Protein 2M2S (pdb70)

Solvent-accessible surface area: 2019 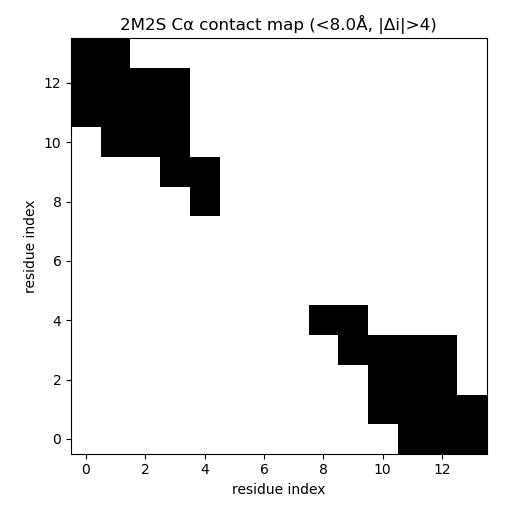Å² total

Sequence (14 aa):
GVCRVRRGVRVCRRGVCRVRRGVRVCRRGVCRVRRGVRVCRRGVCRVRRGVRVCRRGVCRVRRGVRVCRRGVCRVRRGVRVCRRGVCRVRRGVRVCRRGVCRVRRGVRVCRRGVCRVRRGVRVCRRGVCRVRRGVRVCRRGVCRVRRGVRVCRRGVCRVRRGVRVCRRGVCRVRRGVRVCRRGVCRVRRGVRVCRRGVCRVRRGVRVCRRGVCRVRRGVRVCRRGVCRVRRGVRVCRRGVCRVRRGVRVCRRGVCRVRRGVRVCRRGVCRVRRGVRVCRR

Foldseek 3Di:
DDDDPDPPDGDDDD

Radius of gyration: 8.94 Å; Cα contacts (8 Å, |Δi|>4): 16; chains: 1; bounding box: 25×5×5 Å

Structure (mmCIF, N/CA/C/O backbone):
data_2M2S
#
_entry.id   2M2S
#
loop_
_atom_site.group_PDB
_atom_site.id
_atom_site.type_symbol
_atom_site.label_atom_id
_atom_site.label_alt_id
_atom_site.label_comp_id
_atom_site.label_asym_id
_atom_site.label_entity_id
_atom_site.label_seq_id
_atom_site.pdbx_PDB_ins_code
_atom_site.Cartn_x
_atom_site.Cartn_y
_atom_site.Cartn_z
_atom_site.occupancy
_atom_site.B_iso_or_equiv
_atom_site.auth_seq_id
_atom_site.auth_comp_id
_atom_site.auth_asym_id
_atom_site.auth_atom_id
_atom_site.pdbx_PDB_model_num
ATOM 1 N N . GLY A 1 1 ? -12.410 -2.480 0.309 1.00 0.00 1 GLY A N 1
ATOM 2 C CA . GLY A 1 1 ? -12.389 -3.358 -0.838 1.00 0.00 1 GLY A CA 1
ATOM 3 C C . GLY A 1 1 ? -11.246 -3.049 -1.785 1.00 0.00 1 GLY A C 1
ATOM 4 O O . GLY A 1 1 ? -10.97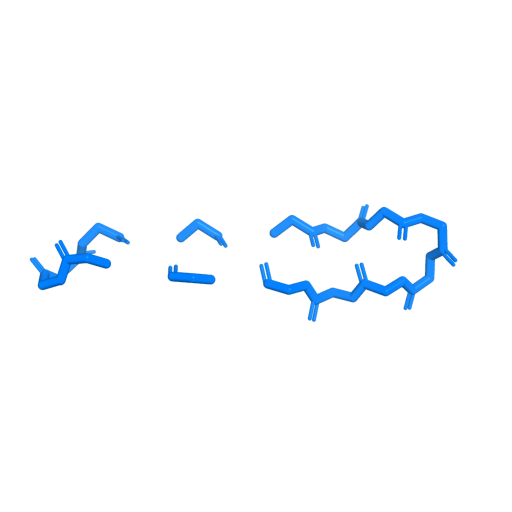3 -3.811 -2.716 1.00 0.00 1 GLY A O 1
ATOM 8 N N . VAL A 1 2 ? -10.575 -1.941 -1.559 1.00 0.00 2 VAL A N 1
ATOM 9 C CA . VAL A 1 2 ? -9.482 -1.533 -2.408 1.00 0.00 2 VAL A CA 1
ATOM 10 C C . VAL A 1 2 ? -8.172 -1.925 -1.758 1.00 0.00 2 VAL A C 1
ATOM 11 O O . VAL A 1 2 ? -7.836 -1.433 -0.684 1.00 0.00 2 VAL A O 1
ATOM 24 N N . CYS A 1 3 ? -7.472 -2.828 -2.368 1.00 0.00 3 CYS A N 1
ATOM 25 C CA . CYS A 1 3 ? -6.185 -3.231 -1.881 1.00 0.00 3 CYS A CA 1
ATOM 26 C C . CYS A 1 3 ? -5.103 -2.521 -2.647 1.00 0.00 3 CYS A C 1
ATOM 27 O O . CYS A 1 3 ? -4.863 -2.791 -3.838 1.00 0.00 3 CYS A O 1
ATOM 34 N N . ARG A 1 4 ? -4.488 -1.584 -1.995 1.00 0.00 4 ARG A N 1
ATOM 35 C CA . ARG A 1 4 ? -3.431 -0.829 -2.581 1.00 0.00 4 ARG A CA 1
ATOM 36 C C . ARG A 1 4 ? -2.113 -1.298 -2.011 1.00 0.00 4 ARG A C 1
ATOM 37 O O . ARG A 1 4 ? -1.833 -1.104 -0.825 1.00 0.00 4 ARG A O 1
ATOM 71 N N . VAL A 1 6 ? 1.465 -0.652 -1.979 1.00 0.00 6 VAL A N 1
ATOM 72 C CA . VAL A 1 6 ? 2.490 0.327 -2.242 1.00 0.00 6 VAL A CA 1
ATOM 73 C C . VAL A 1 6 ? 3.817 -0.327 -1.906 1.00 0.00 6 VAL A C 1
ATOM 74 O O . VAL A 1 6 ? 3.893 -1.118 -0.975 1.00 0.00 6 VAL A O 1
ATOM 100 N N . ARG A 1 8 ? 7.869 0.710 -1.450 1.00 0.00 8 ARG A N 1
ATOM 101 C CA . ARG A 1 8 ? 8.908 1.706 -1.463 1.00 0.00 8 ARG A CA 1
ATOM 102 C C . ARG A 1 8 ? 10.256 1.017 -1.316 1.00 0.00 8 ARG A C 1
ATOM 103 O O . ARG A 1 8 ? 10.860 1.019 -0.239 1.00 0.00 8 ARG A O 1
ATOM 124 N N . ARG A 1 9 ? 10.681 0.389 -2.406 1.00 0.00 9 ARG A N 1
ATOM 125 C CA . ARG A 1 9 ? 11.942 -0.357 -2.497 1.00 0.00 9 ARG A CA 1
ATOM 126 C C . ARG A 1 9 ? 12.064 -1.386 -1.369 1.00 0.00 9 ARG A C 1
ATOM 127 O O . ARG A 1 9 ? 12.856 -1.237 -0.432 1.00 0.00 9 ARG A O 1
ATOM 148 N N . GLY A 1 10 ? 11.238 -2.402 -1.441 1.00 0.00 10 GLY A N 1
ATOM 149 C CA . GLY A 1 10 ? 11.249 -3.435 -0.429 1.00 0.00 10 GLY A CA 1
ATOM 150 C C . GLY A 1 10 ? 10.163 -3.231 0.607 1.00 0.00 10 GLY A C 1
ATOM 151 O O . GLY A 1 10 ? 9.566 -4.203 1.093 1.00 0.00 10 GLY A O 1
ATOM 155 N N . VAL A 1 11 ? 9.897 -1.975 0.938 1.00 0.00 11 VAL A N 1
ATOM 156 C CA . VAL A 1 11 ? 8.877 -1.630 1.921 1.00 0.00 11 VAL A CA 1
ATOM 157 C C . VAL A 1 11 ? 7.495 -1.794 1.300 1.00 0.00 11 VAL A C 1
ATOM 158 O O . VAL A 1 11 ? 6.969 -0.875 0.656 1.00 0.00 11 VAL A O 1
ATOM 184 N N . ARG A 1 13 ? 3.584 -2.232 1.469 1.00 0.00 13 ARG A N 1
ATOM 185 C CA . ARG A 1 13 ? 2.492 -1.793 2.280 1.00 0.00 13 ARG A CA 1
ATOM 186 C C . ARG A 1 13 ? 1.204 -2.131 1.548 1.00 0.00 13 ARG A C 1
ATOM 187 O O . ARG A 1 13 ? 0.779 -1.401 0.653 1.00 0.00 13 ARG A O 1
ATOM 221 N N . VAL A 1 15 ? -2.424 -2.255 1.806 1.00 0.00 15 VAL A N 1
ATOM 222 C CA . VAL A 1 15 ? -3.569 -1.828 2.566 1.00 0.00 15 VAL A CA 1
ATOM 223 C C . VAL A 1 15 ? -4.866 -2.137 1.837 1.00 0.00 15 VAL A C 1
ATOM 224 O O . VAL A 1 15 ? -5.092 -1.680 0.712 1.00 0.00 15 VAL A O 1
ATOM 237 N N . CYS A 1 16 ? -5.675 -2.955 2.446 1.00 0.00 16 CYS A N 1
ATOM 238 C CA . CYS A 1 16 ? -6.972 -3.268 1.923 1.00 0.00 16 CYS A CA 1
ATOM 239 C C . CYS A 1 16 ? -7.990 -2.459 2.659 1.00 0.00 16 CYS A C 1
ATOM 240 O O . CYS A 1 16 ? -8.285 -2.710 3.833 1.00 0.00 16 CYS A O 1
ATOM 247 N N . ARG A 1 17 ? -8.485 -1.457 2.004 1.00 0.00 17 ARG A N 1
ATOM 248 C CA . ARG A 1 17 ? -9.408 -0.562 2.599 1.00 0.00 17 ARG A CA 1
ATOM 249 C C . ARG A 1 17 ? -10.600 -0.348 1.709 1.00 0.00 17 ARG A C 1
ATOM 250 O O . ARG A 1 17 ? -10.473 0.056 0.548 1.00 0.00 17 ARG A O 1
ATOM 271 N N . ARG A 1 18 ? -11.742 -0.717 2.233 1.00 0.00 18 ARG A N 1
ATOM 272 C CA . ARG A 1 18 ? -13.037 -0.544 1.600 1.00 0.00 18 ARG A CA 1
ATOM 273 C C . ARG A 1 18 ? -13.110 -1.367 0.312 1.00 0.00 18 ARG A C 1
ATOM 274 O O . ARG A 1 18 ? -13.770 -0.991 -0.661 1.00 0.00 18 ARG A O 1
ATOM 295 N N . GLY A 1 1 ? -12.390 -2.485 0.785 1.00 0.00 1 GLY A N 2
ATOM 296 C CA . GLY A 1 1 ? -12.272 -3.642 -0.081 1.00 0.00 1 GLY A CA 2
ATOM 297 C C . GLY A 1 1 ? -11.203 -3.463 -1.137 1.00 0.00 1 GLY A C 2
ATOM 298 O O . GLY A 1 1 ? -10.900 -4.391 -1.899 1.00 0.00 1 GLY A O 2
ATOM 302 N N . VAL A 1 2 ? -10.632 -2.288 -1.181 1.00 0.00 2 VAL A N 2
ATOM 303 C CA . VAL A 1 2 ? -9.629 -1.963 -2.140 1.00 0.00 2 VAL A CA 2
ATOM 304 C C . VAL A 1 2 ? -8.280 -2.156 -1.518 1.00 0.00 2 VAL A C 2
ATOM 305 O O . VAL A 1 2 ? -7.941 -1.488 -0.547 1.00 0.00 2 VAL A O 2
ATOM 318 N N . CYS A 1 3 ? -7.544 -3.072 -2.036 1.00 0.00 3 CYS A N 2
ATOM 319 C CA . CYS A 1 3 ? -6.214 -3.301 -1.580 1.00 0.00 3 CYS A CA 2
ATOM 320 C C . CYS A 1 3 ? -5.257 -2.673 -2.556 1.00 0.00 3 CYS A C 2
ATOM 321 O O . CYS A 1 3 ? -5.374 -2.861 -3.771 1.00 0.00 3 CYS A O 2
ATOM 328 N N . ARG A 1 4 ? -4.406 -1.838 -2.053 1.00 0.00 4 ARG A N 2
ATOM 329 C CA . ARG A 1 4 ? -3.417 -1.183 -2.845 1.00 0.00 4 ARG A CA 2
ATOM 330 C C . ARG A 1 4 ? -2.072 -1.686 -2.413 1.00 0.00 4 ARG A C 2
ATOM 331 O O . ARG A 1 4 ? -1.630 -1.404 -1.299 1.00 0.00 4 ARG A O 2
ATOM 365 N N . VAL A 1 6 ? 1.494 -1.279 -2.695 1.00 0.00 6 VAL A N 2
ATOM 366 C CA . VAL A 1 6 ? 2.519 -0.335 -3.093 1.00 0.00 6 VAL A CA 2
ATOM 367 C C . VAL A 1 6 ? 3.846 -0.827 -2.527 1.00 0.00 6 VAL A C 2
ATOM 368 O O . VAL A 1 6 ? 3.860 -1.543 -1.537 1.00 0.00 6 VAL A O 2
ATOM 394 N N . ARG A 1 8 ? 7.495 0.537 -1.189 1.00 0.00 8 ARG A N 2
ATOM 395 C CA . ARG A 1 8 ? 8.305 1.673 -0.824 1.00 0.00 8 ARG A CA 2
ATOM 396 C C . ARG A 1 8 ? 9.550 1.188 -0.100 1.00 0.00 8 ARG A C 2
ATOM 397 O O . ARG A 1 8 ? 9.443 0.560 0.955 1.00 0.00 8 ARG A O 2
ATOM 418 N N . ARG A 1 9 ? 10.716 1.437 -0.696 1.00 0.00 9 ARG A N 2
ATOM 419 C CA . ARG A 1 9 ? 12.032 1.066 -0.130 1.00 0.00 9 ARG A CA 2
ATOM 420 C C . ARG A 1 9 ? 12.170 -0.467 -0.090 1.00 0.00 9 ARG A C 2
ATOM 421 O O . ARG A 1 9 ? 12.895 -1.034 0.716 1.00 0.00 9 ARG A O 2
ATOM 442 N N . GLY A 1 10 ? 11.462 -1.124 -0.977 1.00 0.00 10 GLY A N 2
ATOM 443 C CA . GLY A 1 10 ? 11.475 -2.564 -1.023 1.00 0.00 10 GLY A CA 2
ATOM 444 C C . GLY A 1 10 ? 10.512 -3.173 -0.030 1.00 0.00 10 GLY A C 2
ATOM 445 O O . GLY A 1 10 ? 10.434 -4.388 0.101 1.00 0.00 10 GLY A O 2
ATOM 449 N N . VAL A 1 11 ? 9.789 -2.340 0.673 1.00 0.00 11 VAL A N 2
ATOM 450 C CA . VAL A 1 11 ? 8.815 -2.793 1.632 1.00 0.00 11 VAL A CA 2
ATOM 451 C C . VAL A 1 11 ? 7.451 -2.758 0.973 1.00 0.00 11 VAL A C 2
ATOM 452 O O . VAL A 1 11 ? 7.024 -1.704 0.463 1.00 0.00 11 VAL A O 2
ATOM 478 N N . ARG A 1 13 ? 3.736 -2.538 1.003 1.00 0.00 13 ARG A N 2
ATOM 479 C CA . ARG A 1 13 ? 2.700 -2.010 1.824 1.00 0.00 13 ARG A CA 2
ATOM 480 C C . ARG A 1 13 ? 1.374 -2.206 1.118 1.00 0.00 13 ARG A C 2
ATOM 481 O O . ARG A 1 13 ? 1.060 -1.502 0.153 1.00 0.00 13 ARG A O 2
ATOM 515 N N . VAL A 1 15 ? -2.286 -1.769 1.456 1.00 0.00 15 VAL A N 2
ATOM 516 C CA . VAL A 1 15 ? -3.304 -1.079 2.219 1.00 0.00 15 VAL A CA 2
ATOM 517 C C . VAL A 1 15 ? -4.677 -1.492 1.721 1.00 0.00 15 VAL A C 2
ATOM 518 O O . VAL A 1 15 ? -5.009 -1.261 0.561 1.00 0.00 15 VAL A O 2
ATOM 531 N N . CYS A 1 16 ? -5.442 -2.128 2.565 1.00 0.00 16 CYS A N 2
ATOM 532 C CA . CYS A 1 16 ? -6.778 -2.548 2.211 1.00 0.00 16 CYS A CA 2
ATOM 533 C C . CYS A 1 16 ? -7.801 -1.659 2.884 1.00 0.00 16 CYS A C 2
ATOM 534 O O . CYS A 1 16 ? -7.946 -1.664 4.106 1.00 0.00 16 CYS A O 2
ATOM 541 N N . ARG A 1 17 ? -8.467 -0.869 2.088 1.00 0.00 17 ARG A N 2
ATOM 542 C CA . ARG A 1 17 ? -9.445 0.067 2.558 1.00 0.00 17 ARG A CA 2
ATOM 543 C C . ARG A 1 17 ? -10.651 0.008 1.647 1.00 0.00 17 ARG A C 2
ATOM 544 O O . ARG A 1 17 ? -10.502 0.142 0.432 1.00 0.00 17 ARG A O 2
ATOM 565 N N . ARG A 1 18 ? -11.824 -0.248 2.218 1.00 0.00 18 ARG A N 2
ATOM 566 C CA . ARG A 1 18 ? -13.094 -0.272 1.472 1.00 0.00 18 ARG A CA 2
ATOM 567 C C . ARG A 1 18 ? -13.062 -1.409 0.423 1.00 0.00 18 ARG A C 2
ATOM 568 O O . ARG A 1 18 ? -13.587 -1.304 -0.682 1.00 0.00 18 ARG A O 2
ATOM 589 N N . GLY A 1 1 ? -12.223 -2.278 0.374 1.00 0.00 1 GLY A N 3
ATOM 590 C CA . GLY A 1 1 ? -12.174 -3.452 -0.476 1.00 0.00 1 GLY A CA 3
ATOM 591 C C . GLY A 1 1 ? -11.036 -3.401 -1.473 1.00 0.00 1 GLY A C 3
ATOM 592 O O . GLY A 1 1 ? -10.825 -4.343 -2.252 1.00 0.00 1 GLY A O 3
ATOM 596 N N . VAL A 1 2 ? -10.300 -2.316 -1.460 1.00 0.00 2 VAL A N 3
ATOM 597 C CA . VAL A 1 2 ? -9.215 -2.126 -2.385 1.00 0.00 2 VAL A CA 3
ATOM 598 C C . VAL A 1 2 ? -7.889 -2.291 -1.664 1.00 0.00 2 VAL A C 3
ATOM 599 O O . VAL A 1 2 ? -7.504 -1.443 -0.839 1.00 0.00 2 VAL A O 3
ATOM 612 N N . CYS A 1 3 ? -7.221 -3.380 -1.936 1.00 0.00 3 CYS A N 3
ATOM 613 C CA . CYS A 1 3 ? -5.911 -3.624 -1.381 1.00 0.00 3 CYS A CA 3
ATOM 614 C C . CYS A 1 3 ? -4.850 -3.162 -2.350 1.00 0.00 3 CYS A C 3
ATOM 615 O O . CYS A 1 3 ? -4.643 -3.764 -3.415 1.00 0.00 3 CYS A O 3
ATOM 622 N N . ARG A 1 4 ? -4.211 -2.084 -2.016 1.00 0.00 4 ARG A N 3
ATOM 623 C CA . ARG A 1 4 ? -3.181 -1.535 -2.838 1.00 0.00 4 ARG A CA 3
ATOM 624 C C . ARG A 1 4 ? -1.827 -1.833 -2.217 1.00 0.00 4 ARG A C 3
ATOM 625 O O . ARG A 1 4 ? -1.501 -1.323 -1.149 1.00 0.00 4 ARG A O 3
ATOM 659 N N . VAL A 1 6 ? 1.538 -1.038 -2.062 1.00 0.00 6 VAL A N 3
ATOM 660 C CA . VAL A 1 6 ? 2.447 0.015 -2.397 1.00 0.00 6 VAL A CA 3
ATOM 661 C C . VAL A 1 6 ? 3.832 -0.453 -2.019 1.00 0.00 6 VAL A C 3
ATOM 662 O O . VAL A 1 6 ? 4.003 -1.154 -1.026 1.00 0.00 6 VAL A O 3
ATOM 688 N N . ARG A 1 8 ? 7.035 0.388 -0.473 1.00 0.00 8 ARG A N 3
ATOM 689 C CA . ARG A 1 8 ? 7.658 1.351 0.401 1.00 0.00 8 ARG A CA 3
ATOM 690 C C . ARG A 1 8 ? 9.147 1.068 0.331 1.00 0.00 8 ARG A C 3
ATOM 691 O O . ARG A 1 8 ? 9.719 0.441 1.226 1.00 0.00 8 ARG A O 3
ATOM 712 N N . ARG A 1 9 ? 9.731 1.480 -0.776 1.00 0.00 9 ARG A N 3
ATOM 713 C CA . ARG A 1 9 ? 11.123 1.243 -1.112 1.00 0.00 9 ARG A CA 3
ATOM 714 C C . ARG A 1 9 ? 11.405 -0.273 -1.132 1.00 0.00 9 ARG A C 3
ATOM 715 O O . ARG A 1 9 ? 12.274 -0.787 -0.421 1.00 0.00 9 ARG A O 3
ATOM 736 N N . GLY A 1 10 ? 10.607 -0.981 -1.901 1.00 0.00 10 GLY A N 3
ATOM 737 C CA . GLY A 1 10 ? 10.768 -2.414 -2.039 1.00 0.00 10 GLY A CA 3
ATOM 738 C C . GLY A 1 10 ? 9.862 -3.214 -1.119 1.00 0.00 10 GLY A C 3
ATOM 739 O O . GLY A 1 10 ? 9.328 -4.250 -1.515 1.00 0.00 10 GLY A O 3
ATOM 743 N N . VAL A 1 11 ? 9.673 -2.725 0.089 1.00 0.00 11 VAL A N 3
ATOM 744 C CA . VAL A 1 11 ? 8.864 -3.414 1.086 1.00 0.00 11 VAL A CA 3
ATOM 745 C C . VAL A 1 11 ? 7.391 -3.254 0.761 1.00 0.00 11 VAL A C 3
ATOM 746 O O . VAL A 1 11 ? 6.932 -2.155 0.442 1.00 0.00 11 VAL A O 3
ATOM 772 N N . ARG A 1 13 ? 3.772 -2.655 1.237 1.00 0.00 13 ARG A N 3
ATOM 773 C CA . ARG A 1 13 ? 2.896 -1.944 2.132 1.00 0.00 13 ARG A CA 3
ATOM 774 C C . ARG A 1 13 ? 1.496 -2.040 1.534 1.00 0.00 13 ARG A C 3
ATOM 775 O O . ARG A 1 13 ? 1.086 -1.193 0.732 1.00 0.00 13 ARG A O 3
ATOM 809 N N . VAL A 1 15 ? -2.115 -1.615 1.620 1.00 0.00 15 VAL A N 3
ATOM 810 C CA . VAL A 1 15 ? -3.164 -0.903 2.272 1.00 0.00 15 VAL A CA 3
ATOM 811 C C . VAL A 1 15 ? -4.517 -1.388 1.761 1.00 0.00 15 VAL A C 3
ATOM 812 O O . VAL A 1 15 ? -4.829 -1.287 0.566 1.00 0.00 15 VAL A O 3
ATOM 825 N N . CYS A 1 16 ? -5.272 -1.981 2.631 1.00 0.00 16 CYS A N 3
ATOM 826 C CA . CYS A 1 16 ? -6.582 -2.469 2.296 1.00 0.00 16 CYS A CA 3
ATOM 827 C C . CYS A 1 16 ? -7.614 -1.532 2.849 1.00 0.00 16 CYS A C 3
ATOM 828 O O . CYS A 1 16 ? -7.768 -1.407 4.066 1.00 0.00 16 CYS A O 3
ATOM 835 N N . ARG A 1 17 ? -8.267 -0.827 1.971 1.00 0.00 17 ARG A N 3
ATOM 836 C CA . ARG A 1 17 ? -9.272 0.114 2.352 1.00 0.00 17 ARG A CA 3
ATOM 837 C C . ARG A 1 17 ? -10.390 0.091 1.334 1.00 0.00 17 ARG A C 3
ATOM 838 O O . ARG A 1 17 ? -10.129 0.135 0.124 1.00 0.00 17 ARG A O 3
ATOM 859 N N . ARG A 1 18 ? -11.624 -0.038 1.823 1.00 0.00 18 ARG A N 3
ATOM 860 C CA . ARG A 1 18 ? -12.846 -0.015 0.996 1.00 0.00 18 ARG A CA 3
ATOM 861 C C . ARG A 1 18 ? -12.843 -1.183 -0.015 1.00 0.00 18 ARG A C 3
ATOM 862 O O . ARG A 1 18 ? -13.357 -1.081 -1.130 1.00 0.00 18 ARG A O 3
ATOM 883 N N . GLY A 1 1 ? -12.172 -2.704 1.206 1.00 0.00 1 GLY A N 4
ATOM 884 C CA . GLY A 1 1 ? -12.025 -3.823 0.303 1.00 0.00 1 GLY A CA 4
ATOM 885 C C . GLY A 1 1 ? -11.016 -3.576 -0.807 1.00 0.00 1 GLY A C 4
ATOM 886 O O . GLY A 1 1 ? -10.483 -4.520 -1.380 1.00 0.00 1 GLY A O 4
ATOM 890 N N . VAL A 1 2 ? -10.749 -2.321 -1.109 1.00 0.00 2 VAL A N 4
ATOM 891 C CA . VAL A 1 2 ? -9.820 -1.989 -2.177 1.00 0.00 2 VAL A CA 4
ATOM 892 C C . VAL A 1 2 ? -8.400 -2.000 -1.637 1.00 0.00 2 VAL A C 4
ATOM 893 O O . VAL A 1 2 ? -8.042 -1.188 -0.791 1.00 0.00 2 VAL A O 4
ATOM 906 N N . CYS A 1 3 ? -7.619 -2.930 -2.112 1.00 0.00 3 CYS A N 4
ATOM 907 C CA . CYS A 1 3 ? -6.268 -3.111 -1.641 1.00 0.00 3 CYS A CA 4
ATOM 908 C C . CYS A 1 3 ? -5.244 -2.771 -2.715 1.00 0.00 3 CYS A C 4
ATOM 909 O O . CYS A 1 3 ? -5.233 -3.376 -3.789 1.00 0.00 3 CYS A O 4
ATOM 916 N N . ARG A 1 4 ? -4.403 -1.802 -2.425 1.00 0.00 4 ARG A N 4
ATOM 917 C CA . ARG A 1 4 ? -3.319 -1.413 -3.304 1.00 0.00 4 ARG A CA 4
ATOM 918 C C . ARG A 1 4 ? -2.002 -1.884 -2.698 1.00 0.00 4 ARG A C 4
ATOM 919 O O . ARG A 1 4 ? -1.766 -1.698 -1.501 1.00 0.00 4 ARG A O 4
ATOM 953 N N . VAL A 1 6 ? 1.621 -1.216 -2.328 1.00 0.00 6 VAL A N 4
ATOM 954 C CA . VAL A 1 6 ? 2.595 -0.173 -2.480 1.00 0.00 6 VAL A CA 4
ATOM 955 C C . VAL A 1 6 ? 3.978 -0.681 -2.117 1.00 0.00 6 VAL A C 4
ATOM 956 O O . VAL A 1 6 ? 4.164 -1.353 -1.098 1.00 0.00 6 VAL A O 4
ATOM 982 N N . ARG A 1 8 ? 7.188 0.563 -0.953 1.00 0.00 8 ARG A N 4
ATOM 983 C CA . ARG A 1 8 ? 7.824 1.705 -0.359 1.00 0.00 8 ARG A CA 4
ATOM 984 C C . ARG A 1 8 ? 9.283 1.411 -0.091 1.00 0.00 8 ARG A C 4
ATOM 985 O O . ARG A 1 8 ? 9.701 1.230 1.053 1.00 0.00 8 ARG A O 4
ATOM 1006 N N . ARG A 1 9 ? 10.038 1.347 -1.181 1.00 0.00 9 ARG A N 4
ATOM 1007 C CA . ARG A 1 9 ? 11.480 1.098 -1.192 1.00 0.00 9 ARG A CA 4
ATOM 1008 C C . ARG A 1 9 ? 11.841 -0.188 -0.425 1.00 0.00 9 ARG A C 4
ATOM 1009 O O . ARG A 1 9 ? 12.469 -0.162 0.636 1.00 0.00 9 ARG A O 4
ATOM 1030 N N . GLY A 1 10 ? 11.402 -1.303 -0.956 1.00 0.00 10 GLY A N 4
ATOM 1031 C CA . GLY A 1 10 ? 11.681 -2.580 -0.343 1.00 0.00 10 GLY A CA 4
ATOM 1032 C C . GLY A 1 10 ? 10.568 -3.028 0.571 1.00 0.00 10 GLY A C 4
ATOM 1033 O O . GLY A 1 10 ? 10.381 -4.225 0.810 1.00 0.00 10 GLY A O 4
ATOM 1037 N N . VAL A 1 11 ? 9.834 -2.080 1.097 1.00 0.00 11 VAL A N 4
ATOM 1038 C CA . VAL A 1 11 ? 8.724 -2.379 1.969 1.00 0.00 11 VAL A CA 4
ATOM 1039 C C . VAL A 1 11 ? 7.465 -2.550 1.129 1.00 0.00 11 VAL A C 4
ATOM 1040 O O . VAL A 1 11 ? 6.858 -1.574 0.698 1.00 0.00 11 VAL A O 4
ATOM 1066 N N . ARG A 1 13 ? 3.819 -3.275 0.899 1.00 0.00 13 ARG A N 4
ATOM 1067 C CA . ARG A 1 13 ? 2.710 -3.228 1.807 1.00 0.00 13 ARG A CA 4
ATOM 1068 C C . ARG A 1 13 ? 1.404 -3.135 1.048 1.00 0.00 13 ARG A C 4
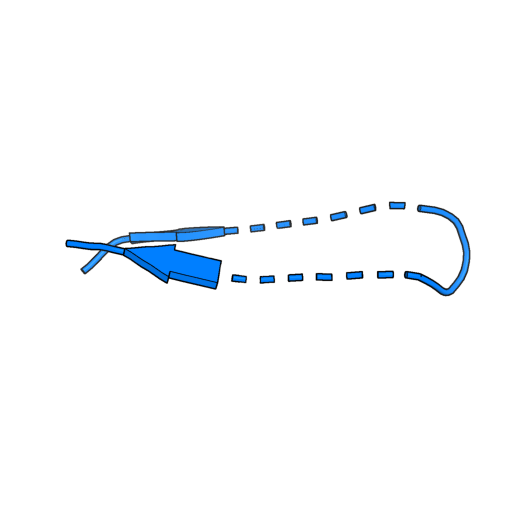ATOM 1069 O O . ARG A 1 13 ? 1.259 -2.315 0.150 1.00 0.00 13 ARG A O 4
ATOM 1103 N N . VAL A 1 15 ? -2.136 -1.962 1.246 1.00 0.00 15 VAL A N 4
ATOM 1104 C CA . VAL A 1 15 ? -3.019 -1.108 2.007 1.00 0.00 15 VAL A CA 4
ATOM 1105 C C . VAL A 1 15 ? -4.444 -1.260 1.490 1.00 0.00 15 VAL A C 4
ATOM 1106 O O . VAL A 1 15 ? -4.684 -1.226 0.279 1.00 0.00 15 VAL A O 4
ATOM 1119 N N . CYS A 1 16 ? -5.363 -1.463 2.381 1.00 0.00 16 CYS A N 4
ATOM 1120 C CA . CYS A 1 16 ? -6.730 -1.701 1.997 1.00 0.00 16 CYS A CA 4
ATOM 1121 C C . CYS A 1 16 ? -7.653 -0.628 2.538 1.00 0.00 16 CYS A C 4
ATOM 1122 O O . CYS A 1 16 ? -7.470 -0.140 3.667 1.00 0.00 16 CYS A O 4
ATOM 1129 N N . ARG A 1 17 ? -8.592 -0.227 1.722 1.00 0.00 17 ARG A N 4
ATOM 1130 C CA . ARG A 1 17 ? -9.613 0.704 2.103 1.00 0.00 17 ARG A CA 4
ATOM 1131 C C . ARG A 1 17 ? -10.953 0.251 1.521 1.00 0.00 17 ARG A C 4
ATOM 1132 O O . ARG A 1 17 ? -11.152 0.235 0.287 1.00 0.00 17 ARG A O 4
ATOM 1153 N N . ARG A 1 18 ? -11.827 -0.201 2.413 1.00 0.00 18 ARG A N 4
ATOM 1154 C CA . ARG A 1 18 ? -13.171 -0.684 2.089 1.00 0.00 18 ARG A CA 4
ATOM 1155 C C . ARG A 1 18 ? -13.102 -1.797 1.018 1.00 0.00 18 ARG A C 4
ATOM 1156 O O . ARG A 1 18 ? -13.826 -1.786 0.017 1.00 0.00 18 ARG A O 4
ATOM 1177 N N . GLY A 1 1 ? -12.528 -2.898 0.466 1.00 0.00 1 GLY A N 5
ATOM 1178 C CA . GLY A 1 1 ? -12.548 -3.727 -0.718 1.00 0.00 1 GLY A CA 5
ATOM 1179 C C . GLY A 1 1 ? -11.540 -3.308 -1.775 1.00 0.00 1 GLY A C 5
ATOM 1180 O O . GLY A 1 1 ? -11.603 -3.773 -2.918 1.00 0.00 1 GLY A O 5
ATOM 1184 N N . VAL A 1 2 ? -10.635 -2.412 -1.434 1.00 0.00 2 VAL A N 5
ATOM 1185 C CA . VAL A 1 2 ? -9.605 -2.003 -2.370 1.00 0.00 2 VAL A CA 5
ATOM 1186 C C . VAL A 1 2 ? -8.228 -2.203 -1.745 1.00 0.00 2 VAL A C 5
ATOM 1187 O O . VAL A 1 2 ? -7.899 -1.580 -0.733 1.00 0.00 2 VAL A O 5
ATOM 1200 N N . CYS A 1 3 ? -7.459 -3.101 -2.308 1.00 0.00 3 CYS A N 5
ATOM 1201 C CA . CYS A 1 3 ? -6.100 -3.326 -1.863 1.00 0.00 3 CYS A CA 5
ATOM 1202 C C . CYS A 1 3 ? -5.136 -2.514 -2.688 1.00 0.00 3 CYS A C 5
ATOM 1203 O O . CYS A 1 3 ? -5.005 -2.718 -3.898 1.00 0.00 3 CYS A O 5
ATOM 1210 N N . ARG A 1 4 ? -4.517 -1.551 -2.053 1.00 0.00 4 ARG A N 5
ATOM 1211 C CA . ARG A 1 4 ? -3.529 -0.721 -2.693 1.00 0.00 4 ARG A CA 5
ATOM 1212 C C . ARG A 1 4 ? -2.154 -1.076 -2.189 1.00 0.00 4 ARG A C 5
ATOM 1213 O O . ARG A 1 4 ? -1.826 -0.838 -1.024 1.00 0.00 4 ARG A O 5
ATOM 1247 N N . VAL A 1 6 ? 1.460 -0.350 -2.136 1.00 0.00 6 VAL A N 5
ATOM 1248 C CA . VAL A 1 6 ? 2.499 0.616 -2.365 1.00 0.00 6 VAL A CA 5
ATOM 1249 C C . VAL A 1 6 ? 3.765 -0.017 -1.867 1.00 0.00 6 VAL A C 5
ATOM 1250 O O . VAL A 1 6 ? 3.798 -0.533 -0.766 1.00 0.00 6 VAL A O 5
ATOM 1276 N N . ARG A 1 8 ? 7.913 0.620 -1.564 1.00 0.00 8 ARG A N 5
ATOM 1277 C CA . ARG A 1 8 ? 9.050 1.486 -1.733 1.00 0.00 8 ARG A CA 5
ATOM 1278 C C . ARG A 1 8 ? 10.305 0.790 -1.256 1.00 0.00 8 ARG A C 5
ATOM 1279 O O . ARG A 1 8 ? 10.601 0.778 -0.048 1.00 0.00 8 ARG A O 5
ATOM 1300 N N . ARG A 1 9 ? 11.008 0.171 -2.198 1.00 0.00 9 ARG A N 5
ATOM 1301 C CA . ARG A 1 9 ? 12.274 -0.513 -1.955 1.00 0.00 9 ARG A CA 5
ATOM 1302 C C . ARG A 1 9 ? 12.102 -1.637 -0.924 1.00 0.00 9 ARG A C 5
ATOM 1303 O O . ARG A 1 9 ? 12.580 -1.553 0.213 1.00 0.00 9 ARG A O 5
ATOM 1324 N N . GLY A 1 10 ? 11.349 -2.643 -1.296 1.00 0.00 10 GLY A N 5
ATOM 1325 C CA . GLY A 1 10 ? 11.160 -3.798 -0.440 1.00 0.00 10 GLY A CA 5
ATOM 1326 C C . GLY A 1 10 ? 10.058 -3.613 0.591 1.00 0.00 10 GLY A C 5
ATOM 1327 O O . GLY A 1 10 ? 9.421 -4.586 1.014 1.00 0.00 10 GLY A O 5
ATOM 1331 N N . VAL A 1 11 ? 9.835 -2.383 1.003 1.00 0.00 11 VAL A N 5
ATOM 1332 C CA . VAL A 1 11 ? 8.817 -2.073 1.988 1.00 0.00 11 VAL A CA 5
ATOM 1333 C C . VAL A 1 11 ? 7.465 -2.072 1.308 1.00 0.00 11 VAL A C 5
ATOM 1334 O O . VAL A 1 11 ? 7.148 -1.159 0.542 1.00 0.00 11 VAL A O 5
ATOM 1360 N N . ARG A 1 13 ? 3.616 -1.864 1.587 1.00 0.00 13 ARG A N 5
ATOM 1361 C CA . ARG A 1 13 ? 2.522 -1.399 2.363 1.00 0.00 13 ARG A CA 5
ATOM 1362 C C . ARG A 1 13 ? 1.260 -1.564 1.530 1.00 0.00 13 ARG A C 5
ATOM 1363 O O . ARG A 1 13 ? 0.871 -0.674 0.761 1.00 0.00 13 ARG A O 5
ATOM 1397 N N . VAL A 1 15 ? -2.404 -1.700 1.605 1.00 0.00 15 VAL A N 5
ATOM 1398 C CA . VAL A 1 15 ? -3.511 -1.335 2.438 1.00 0.00 15 VAL A CA 5
ATOM 1399 C C . VAL A 1 15 ? -4.804 -1.734 1.770 1.00 0.00 15 VAL A C 5
ATOM 1400 O O . VAL A 1 15 ? -5.158 -1.206 0.700 1.00 0.00 15 VAL A O 5
ATOM 1413 N N . CYS A 1 16 ? -5.464 -2.687 2.347 1.00 0.00 16 CYS A N 5
ATOM 1414 C CA . CYS A 1 16 ? -6.755 -3.099 1.896 1.00 0.00 16 CYS A CA 5
ATOM 1415 C C . CYS A 1 16 ? -7.793 -2.341 2.672 1.00 0.00 16 CYS A C 5
ATOM 1416 O O . CYS A 1 16 ? -7.993 -2.570 3.870 1.00 0.00 16 CYS A O 5
ATOM 1423 N N . ARG A 1 17 ? -8.398 -1.398 2.018 1.00 0.00 17 ARG A N 5
ATOM 1424 C CA . ARG A 1 17 ? -9.376 -0.579 2.640 1.00 0.00 17 ARG A CA 5
ATOM 1425 C C . ARG A 1 17 ? -10.635 -0.587 1.802 1.00 0.00 17 ARG A C 5
ATOM 1426 O O . ARG A 1 17 ? -10.587 -0.299 0.599 1.00 0.00 17 ARG A O 5
ATOM 1447 N N . ARG A 1 18 ? -11.719 -1.002 2.426 1.00 0.00 18 ARG A N 5
ATOM 1448 C CA . ARG A 1 18 ? -13.063 -1.002 1.859 1.00 0.00 18 ARG A CA 5
ATOM 1449 C C . ARG A 1 18 ? -13.107 -1.716 0.493 1.00 0.00 18 ARG A C 5
ATOM 1450 O O . ARG A 1 18 ? -13.594 -1.174 -0.517 1.00 0.00 18 ARG A O 5
ATOM 1471 N N . GLY A 1 1 ? -12.276 -2.618 0.163 1.00 0.00 1 GLY A N 6
ATOM 1472 C CA . GLY A 1 1 ? -12.095 -3.558 -0.917 1.00 0.00 1 GLY A CA 6
ATOM 1473 C C . GLY A 1 1 ? -10.964 -3.164 -1.837 1.00 0.00 1 GLY A C 6
ATOM 1474 O O . GLY A 1 1 ? -10.591 -3.921 -2.746 1.00 0.00 1 GLY A O 6
ATOM 1478 N N . VAL A 1 2 ? -10.405 -2.001 -1.606 1.00 0.00 2 VAL A N 6
ATOM 1479 C CA . VAL A 1 2 ? -9.349 -1.493 -2.434 1.00 0.00 2 VAL A CA 6
ATOM 1480 C C . VAL A 1 2 ? -8.022 -1.817 -1.792 1.00 0.00 2 VAL A C 6
ATOM 1481 O O . VAL A 1 2 ? -7.668 -1.248 -0.741 1.00 0.00 2 VAL A O 6
ATOM 1494 N N . CYS A 1 3 ? -7.314 -2.736 -2.380 1.00 0.00 3 CYS A N 6
ATOM 1495 C CA . CYS A 1 3 ? -6.022 -3.126 -1.900 1.00 0.00 3 CYS A CA 6
ATOM 1496 C C . CYS A 1 3 ? -4.955 -2.356 -2.622 1.00 0.00 3 CYS A C 6
ATOM 1497 O O . CYS A 1 3 ? -4.753 -2.515 -3.826 1.00 0.00 3 CYS A O 6
ATOM 1504 N N . ARG A 1 4 ? -4.322 -1.481 -1.905 1.00 0.00 4 ARG A N 6
ATOM 1505 C CA . ARG A 1 4 ? -3.276 -0.655 -2.432 1.00 0.00 4 ARG A CA 6
ATOM 1506 C C . ARG A 1 4 ? -1.956 -1.145 -1.895 1.00 0.00 4 ARG A C 6
ATOM 1507 O O . ARG A 1 4 ? -1.681 -1.026 -0.695 1.00 0.00 4 ARG A O 6
ATOM 1541 N N . VAL A 1 6 ? 1.407 -0.379 -1.486 1.00 0.00 6 VAL A N 6
ATOM 1542 C CA . VAL A 1 6 ? 2.404 0.646 -1.524 1.00 0.00 6 VAL A CA 6
ATOM 1543 C C . VAL A 1 6 ? 3.767 0.015 -1.330 1.00 0.00 6 VAL A C 6
ATOM 1544 O O . VAL A 1 6 ? 4.141 -0.420 -0.227 1.00 0.00 6 VAL A O 6
ATOM 1570 N N . ARG A 1 8 ? 7.595 0.581 -1.826 1.00 0.00 8 ARG A N 6
ATOM 1571 C CA . ARG A 1 8 ? 8.646 1.535 -1.987 1.00 0.00 8 ARG A CA 6
ATOM 1572 C C . ARG A 1 8 ? 9.964 0.855 -1.712 1.00 0.00 8 ARG A C 6
ATOM 1573 O O . ARG A 1 8 ? 10.451 0.851 -0.581 1.00 0.00 8 ARG A O 6
ATOM 1594 N N . ARG A 1 9 ? 10.465 0.209 -2.751 1.00 0.00 9 ARG A N 6
ATOM 1595 C CA . ARG A 1 9 ? 11.734 -0.515 -2.788 1.00 0.00 9 ARG A CA 6
ATOM 1596 C C . ARG A 1 9 ? 11.956 -1.388 -1.551 1.00 0.00 9 ARG A C 6
ATOM 1597 O O . ARG A 1 9 ? 12.708 -1.032 -0.631 1.00 0.00 9 ARG A O 6
ATOM 1618 N N . GLY A 1 10 ? 11.262 -2.492 -1.501 1.00 0.00 10 GLY A N 6
ATOM 1619 C CA . GLY A 1 10 ? 11.403 -3.391 -0.390 1.00 0.00 10 GLY A CA 6
ATOM 1620 C C . GLY A 1 10 ? 10.358 -3.152 0.677 1.00 0.00 10 GLY A C 6
ATOM 1621 O O . GLY A 1 10 ? 9.855 -4.097 1.282 1.00 0.00 10 GLY A O 6
ATOM 1625 N N . VAL A 1 11 ? 10.023 -1.906 0.917 1.00 0.00 11 VAL A N 6
ATOM 1626 C CA . VAL A 1 11 ? 9.010 -1.583 1.899 1.00 0.00 11 VAL A CA 6
ATOM 1627 C C . VAL A 1 11 ? 7.646 -1.698 1.249 1.00 0.00 11 VAL A C 6
ATOM 1628 O O . VAL A 1 11 ? 7.215 -0.805 0.517 1.00 0.00 11 VAL A O 6
ATOM 1654 N N . ARG A 1 13 ? 3.567 -2.495 1.745 1.00 0.00 13 ARG A N 6
ATOM 1655 C CA . ARG A 1 13 ? 2.423 -2.553 2.621 1.00 0.00 13 ARG A CA 6
ATOM 1656 C C . ARG A 1 13 ? 1.170 -2.636 1.763 1.00 0.00 13 ARG A C 6
ATOM 1657 O O . ARG A 1 13 ? 0.926 -1.763 0.928 1.00 0.00 13 ARG A O 6
ATOM 1691 N N . VAL A 1 15 ? -2.390 -2.192 1.770 1.00 0.00 15 VAL A N 6
ATOM 1692 C CA . VAL A 1 15 ? -3.460 -1.589 2.521 1.00 0.00 15 VAL A CA 6
ATOM 1693 C C . VAL A 1 15 ? -4.786 -1.870 1.830 1.00 0.00 15 VAL A C 6
ATOM 1694 O O . VAL A 1 15 ? -5.056 -1.340 0.749 1.00 0.00 15 VAL A O 6
ATOM 1707 N N . CYS A 1 16 ? -5.594 -2.691 2.439 1.00 0.00 16 CYS A N 6
ATOM 1708 C CA . CYS A 1 16 ? -6.891 -3.029 1.894 1.00 0.00 16 CYS A CA 6
ATOM 1709 C C . CYS A 1 16 ? -7.971 -2.322 2.667 1.00 0.00 16 CYS A C 6
ATOM 1710 O O . CYS A 1 16 ? -8.249 -2.660 3.820 1.00 0.00 16 CYS A O 6
ATOM 1717 N N . ARG A 1 17 ? -8.542 -1.315 2.063 1.00 0.00 17 ARG A N 6
ATOM 1718 C CA . ARG A 1 17 ? -9.602 -0.563 2.673 1.00 0.00 17 ARG A CA 6
ATOM 1719 C C . ARG A 1 17 ? -10.723 -0.407 1.681 1.00 0.00 17 ARG A C 6
ATOM 1720 O O . ARG A 1 17 ? -10.482 -0.005 0.531 1.00 0.00 17 ARG A O 6
ATOM 1741 N N . ARG A 1 18 ? -11.923 -0.776 2.102 1.00 0.00 18 ARG A N 6
ATOM 1742 C CA . ARG A 1 18 ? -13.147 -0.668 1.302 1.00 0.00 18 ARG A CA 6
ATOM 1743 C C . ARG A 1 18 ? -13.040 -1.554 0.039 1.00 0.00 18 ARG A C 6
ATOM 1744 O O . ARG A 1 18 ? -13.600 -1.268 -1.015 1.00 0.00 18 ARG A O 6
ATOM 1765 N N . GLY A 1 1 ? -11.525 -1.507 1.630 1.00 0.00 1 GLY A N 7
ATOM 1766 C CA . GLY A 1 1 ? -11.662 -2.898 1.286 1.00 0.00 1 GLY A CA 7
ATOM 1767 C C . GLY A 1 1 ? -10.811 -3.289 0.101 1.00 0.00 1 GLY A C 7
ATOM 1768 O O . GLY A 1 1 ? -10.477 -4.459 -0.070 1.00 0.00 1 GLY A O 7
ATOM 1772 N N . VAL A 1 2 ? -10.423 -2.314 -0.697 1.00 0.00 2 VAL A N 7
ATOM 1773 C CA . VAL A 1 2 ? -9.637 -2.583 -1.879 1.00 0.00 2 VAL A CA 7
ATOM 1774 C C . VAL A 1 2 ? -8.175 -2.576 -1.498 1.00 0.00 2 VAL A C 7
ATOM 1775 O O . VAL A 1 2 ? -7.621 -1.545 -1.129 1.00 0.00 2 VAL A O 7
ATOM 1788 N N . CYS A 1 3 ? -7.584 -3.712 -1.555 1.00 0.00 3 CYS A N 7
ATOM 1789 C CA . CYS A 1 3 ? -6.234 -3.892 -1.131 1.00 0.00 3 CYS A CA 7
ATOM 1790 C C . CYS A 1 3 ? -5.261 -3.758 -2.280 1.00 0.00 3 CYS A C 7
ATOM 1791 O O . CYS A 1 3 ? -5.195 -4.609 -3.163 1.00 0.00 3 CYS A O 7
ATOM 1798 N N . ARG A 1 4 ? -4.536 -2.667 -2.274 1.00 0.00 4 ARG A N 7
ATOM 1799 C CA . ARG A 1 4 ? -3.567 -2.381 -3.294 1.00 0.00 4 ARG A CA 7
ATOM 1800 C C . ARG A 1 4 ? -2.172 -2.583 -2.736 1.00 0.00 4 ARG A C 7
ATOM 1801 O O . ARG A 1 4 ? -1.815 -2.002 -1.709 1.00 0.00 4 ARG A O 7
ATOM 1835 N N . VAL A 1 6 ? 1.398 -1.771 -2.598 1.00 0.00 6 VAL A N 7
ATOM 1836 C CA . VAL A 1 6 ? 2.262 -0.689 -2.990 1.00 0.00 6 VAL A CA 7
ATOM 1837 C C . VAL A 1 6 ? 3.626 -0.851 -2.375 1.00 0.00 6 VAL A C 7
ATOM 1838 O O . VAL A 1 6 ? 3.776 -1.324 -1.228 1.00 0.00 6 VAL A O 7
ATOM 1864 N N . ARG A 1 8 ? 6.633 0.795 -0.903 1.00 0.00 8 ARG A N 7
ATOM 1865 C CA . ARG A 1 8 ? 7.122 1.972 -0.236 1.00 0.00 8 ARG A CA 7
ATOM 1866 C C . ARG A 1 8 ? 8.177 1.492 0.712 1.00 0.00 8 ARG A C 7
ATOM 1867 O O . ARG A 1 8 ? 8.036 0.398 1.257 1.00 0.00 8 ARG A O 7
ATOM 1888 N N . ARG A 1 9 ? 9.252 2.245 0.844 1.00 0.00 9 ARG A N 7
ATOM 1889 C CA . ARG A 1 9 ? 10.362 1.924 1.745 1.00 0.00 9 ARG A CA 7
ATOM 1890 C C . ARG A 1 9 ? 11.007 0.572 1.356 1.00 0.00 9 ARG A C 7
ATOM 1891 O O . ARG A 1 9 ? 11.615 -0.121 2.169 1.00 0.00 9 ARG A O 7
ATOM 1912 N N . GLY A 1 10 ? 10.867 0.227 0.090 1.00 0.00 10 GLY A N 7
ATOM 1913 C CA . GLY A 1 10 ? 11.451 -0.982 -0.432 1.00 0.00 10 GLY A CA 7
ATOM 1914 C C . GLY A 1 10 ? 10.741 -2.229 0.036 1.00 0.00 10 GLY A C 7
ATOM 1915 O O . GLY A 1 10 ? 11.369 -3.270 0.216 1.00 0.00 10 GLY A O 7
ATOM 1919 N N . VAL A 1 11 ? 9.457 -2.120 0.291 1.00 0.00 11 VAL A N 7
ATOM 1920 C CA . VAL A 1 11 ? 8.677 -3.267 0.661 1.00 0.00 11 VAL A CA 7
ATOM 1921 C C . VAL A 1 11 ? 7.263 -3.160 0.081 1.00 0.00 11 VAL A C 7
ATOM 1922 O O . VAL A 1 11 ? 6.621 -2.086 0.128 1.00 0.00 11 VAL A O 7
ATOM 1948 N N . ARG A 1 13 ? 3.828 -3.646 0.489 1.00 0.00 13 ARG A N 7
ATOM 1949 C CA . ARG A 1 13 ? 2.907 -3.792 1.577 1.00 0.00 13 ARG A CA 7
ATOM 1950 C C . ARG A 1 13 ? 1.521 -3.545 1.014 1.00 0.00 13 ARG A C 7
ATOM 1951 O O . ARG A 1 13 ? 1.308 -2.583 0.259 1.00 0.00 13 ARG A O 7
ATOM 1985 N N . VAL A 1 15 ? -1.964 -2.285 1.033 1.00 0.00 15 VAL A N 7
ATOM 1986 C CA . VAL A 1 15 ? -2.710 -1.252 1.707 1.00 0.00 15 VAL A CA 7
ATOM 1987 C C . VAL A 1 15 ? -4.167 -1.349 1.301 1.00 0.00 15 VAL A C 7
ATOM 1988 O O . VAL A 1 15 ? -4.504 -1.263 0.114 1.00 0.00 15 VAL A O 7
ATO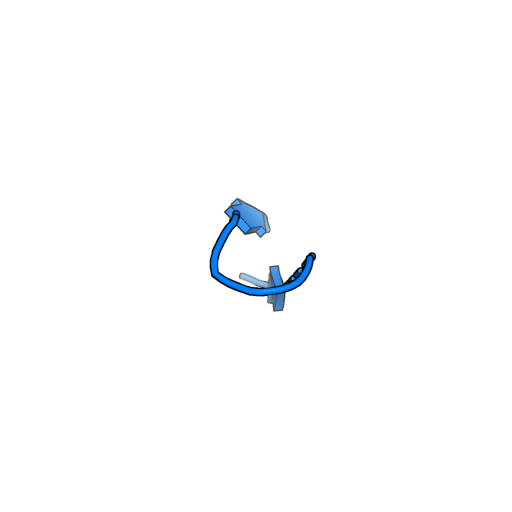M 2001 N N . CYS A 1 16 ? -5.013 -1.558 2.256 1.00 0.00 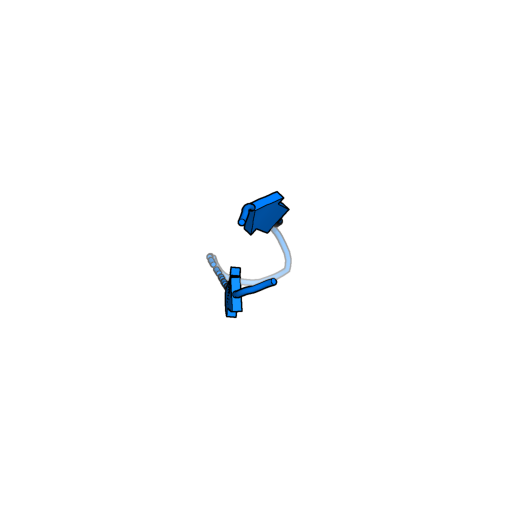16 CYS A N 7
ATOM 2002 C CA . CYS A 1 16 ? -6.411 -1.698 1.993 1.00 0.00 16 CYS A CA 7
ATOM 2003 C C . CYS A 1 16 ? -7.133 -0.389 2.170 1.00 0.00 16 CYS A C 7
ATOM 2004 O O . CYS A 1 16 ? -7.122 0.210 3.240 1.00 0.00 16 CYS A O 7
ATOM 2011 N N . ARG A 1 17 ? -7.710 0.081 1.089 1.00 0.00 17 ARG A N 7
ATOM 2012 C CA . ARG A 1 17 ? -8.435 1.311 1.072 1.00 0.00 17 ARG A CA 7
ATOM 2013 C C . ARG A 1 17 ? -9.881 0.980 0.768 1.00 0.00 17 ARG A C 7
ATOM 2014 O O . ARG A 1 17 ? -10.213 0.576 -0.359 1.00 0.00 17 ARG A O 7
ATOM 2035 N N . ARG A 1 18 ? -10.719 1.109 1.785 1.00 0.00 18 ARG A N 7
ATOM 2036 C CA . ARG A 1 18 ? -12.155 0.837 1.718 1.00 0.00 18 ARG A CA 7
ATOM 2037 C C . ARG A 1 18 ? -12.423 -0.623 1.258 1.00 0.00 18 ARG A C 7
ATOM 2038 O O . ARG A 1 18 ? -13.414 -0.935 0.573 1.00 0.00 18 ARG A O 7
ATOM 2059 N N . GLY A 1 1 ? -12.242 -2.770 0.274 1.00 0.00 1 GLY A N 8
ATOM 2060 C CA . GLY A 1 1 ? -11.999 -3.979 -0.467 1.00 0.00 1 GLY A CA 8
ATOM 2061 C C . GLY A 1 1 ? -10.917 -3.759 -1.496 1.00 0.00 1 GLY A C 8
ATOM 2062 O O . GLY A 1 1 ? -10.519 -4.674 -2.210 1.00 0.00 1 GLY A O 8
ATOM 2066 N N . VAL A 1 2 ? -10.443 -2.535 -1.569 1.00 0.00 2 VAL A N 8
ATOM 2067 C CA . VAL A 1 2 ? -9.414 -2.161 -2.505 1.00 0.00 2 VAL A CA 8
ATOM 2068 C C . VAL A 1 2 ? -8.059 -2.236 -1.817 1.00 0.00 2 VAL A C 8
ATOM 2069 O O . VAL A 1 2 ? -7.745 -1.415 -0.928 1.00 0.00 2 VAL A O 8
ATOM 2082 N N . CYS A 1 3 ? -7.294 -3.225 -2.187 1.00 0.00 3 CYS A N 8
ATOM 2083 C CA . CYS A 1 3 ? -5.973 -3.423 -1.658 1.00 0.00 3 CYS A CA 8
ATOM 2084 C C . CYS A 1 3 ? -4.953 -2.729 -2.520 1.00 0.00 3 CYS A C 8
ATOM 2085 O O . CYS A 1 3 ? -4.745 -3.087 -3.690 1.00 0.00 3 CYS A O 8
ATOM 2092 N N . ARG A 1 4 ? -4.348 -1.719 -1.973 1.00 0.00 4 ARG A N 8
ATOM 2093 C CA . ARG A 1 4 ? -3.335 -0.995 -2.664 1.00 0.00 4 ARG A CA 8
ATOM 2094 C C . ARG A 1 4 ? -2.019 -1.277 -1.982 1.00 0.00 4 ARG A C 8
ATOM 2095 O O . ARG A 1 4 ? -1.884 -1.085 -0.766 1.00 0.00 4 ARG A O 8
ATOM 2129 N N . VAL A 1 6 ? 1.468 -0.138 -1.754 1.00 0.00 6 VAL A N 8
ATOM 2130 C CA . VAL A 1 6 ? 2.424 0.893 -2.022 1.00 0.00 6 VAL A CA 8
ATOM 2131 C C . VAL A 1 6 ? 3.780 0.470 -1.504 1.00 0.00 6 VAL A C 8
ATOM 2132 O O . VAL A 1 6 ? 4.014 0.353 -0.294 1.00 0.00 6 VAL A O 8
ATOM 2158 N N . ARG A 1 8 ? 7.748 0.631 -0.902 1.00 0.00 8 ARG A N 8
ATOM 2159 C CA . ARG A 1 8 ? 8.771 1.575 -0.632 1.00 0.00 8 ARG A CA 8
ATOM 2160 C C . ARG A 1 8 ? 10.107 0.872 -0.784 1.00 0.00 8 ARG A C 8
ATOM 2161 O O . ARG A 1 8 ? 10.798 0.586 0.201 1.00 0.00 8 ARG A O 8
ATOM 2182 N N . ARG A 1 9 ? 10.402 0.532 -2.032 1.00 0.00 9 ARG A N 8
ATOM 2183 C CA . ARG A 1 9 ? 11.617 -0.161 -2.460 1.00 0.00 9 ARG A CA 8
ATOM 2184 C C . ARG A 1 9 ? 11.799 -1.487 -1.709 1.00 0.00 9 ARG A C 8
ATOM 2185 O O . ARG A 1 9 ? 12.662 -1.621 -0.818 1.00 0.00 9 ARG A O 8
ATOM 2206 N N . GLY A 1 10 ? 10.973 -2.443 -2.036 1.00 0.00 10 GLY A N 8
ATOM 2207 C CA . GLY A 1 10 ? 11.044 -3.743 -1.420 1.00 0.00 10 GLY A CA 8
ATOM 2208 C C . GLY A 1 10 ? 10.032 -3.894 -0.317 1.00 0.00 10 GLY A C 8
ATOM 2209 O O . GLY A 1 10 ? 9.383 -4.933 -0.186 1.00 0.00 10 GLY A O 8
ATOM 2213 N N . VAL A 1 11 ? 9.882 -2.860 0.468 1.00 0.00 11 VAL A N 8
ATOM 2214 C CA . VAL A 1 11 ? 8.945 -2.866 1.565 1.00 0.00 11 VAL A CA 8
ATOM 2215 C C . VAL A 1 11 ? 7.545 -2.613 1.037 1.00 0.00 11 VAL A C 8
ATOM 2216 O O . VAL A 1 11 ? 7.209 -1.499 0.656 1.00 0.00 11 VAL A O 8
ATOM 2242 N N . ARG A 1 13 ? 3.802 -2.008 1.418 1.00 0.00 13 ARG A N 8
ATOM 2243 C CA . ARG A 1 13 ? 2.800 -1.576 2.362 1.00 0.00 13 ARG A CA 8
ATOM 2244 C C . ARG A 1 13 ? 1.431 -1.828 1.750 1.00 0.00 13 ARG A C 8
ATOM 2245 O O . ARG A 1 13 ? 0.946 -1.035 0.928 1.00 0.00 13 ARG A O 8
ATOM 2279 N N . VAL A 1 15 ? -2.305 -1.876 1.990 1.00 0.00 15 VAL A N 8
ATOM 2280 C CA . VAL A 1 15 ? -3.410 -1.338 2.727 1.00 0.00 15 VAL A CA 8
ATOM 2281 C C . VAL A 1 15 ? -4.707 -1.624 1.969 1.00 0.00 15 VAL A C 8
ATOM 2282 O O . VAL A 1 15 ? -4.820 -1.333 0.773 1.00 0.00 15 VAL A O 8
ATOM 2295 N N . CYS A 1 16 ? -5.635 -2.259 2.624 1.00 0.00 16 CYS A N 8
ATOM 2296 C CA . CYS A 1 16 ? -6.895 -2.581 2.008 1.00 0.00 16 CYS A CA 8
ATOM 2297 C C . CYS A 1 16 ? -7.989 -1.766 2.645 1.00 0.00 16 CYS A C 8
ATOM 2298 O O . CYS A 1 16 ? -8.159 -1.795 3.858 1.00 0.00 16 CYS A O 8
ATOM 2305 N N . ARG A 1 17 ? -8.674 -0.992 1.847 1.00 0.00 17 ARG A N 8
ATOM 2306 C CA . ARG A 1 17 ? -9.808 -0.207 2.299 1.00 0.00 17 ARG A CA 8
ATOM 2307 C C . ARG A 1 17 ? -10.887 -0.289 1.253 1.00 0.00 17 ARG A C 8
ATOM 2308 O O . ARG A 1 17 ? -10.582 -0.226 0.065 1.00 0.00 17 ARG A O 8
ATOM 2329 N N . ARG A 1 18 ? -12.134 -0.530 1.688 1.00 0.00 18 ARG A N 8
ATOM 2330 C CA . ARG A 1 18 ? -13.315 -0.654 0.799 1.00 0.00 18 ARG A CA 8
ATOM 2331 C C . ARG A 1 18 ? -13.243 -1.966 -0.020 1.00 0.00 18 ARG A C 8
ATOM 2332 O O . ARG A 1 18 ? -14.124 -2.273 -0.837 1.00 0.00 18 ARG A O 8
ATOM 2353 N N . GLY A 1 1 ? -12.141 -1.652 0.296 1.00 0.00 1 GLY A N 9
ATOM 2354 C CA . GLY A 1 1 ? -12.215 -3.006 -0.181 1.00 0.00 1 GLY A CA 9
ATOM 2355 C C . GLY A 1 1 ? -11.167 -3.271 -1.242 1.00 0.00 1 GLY A C 9
ATOM 2356 O O . GLY A 1 1 ? -11.120 -4.347 -1.833 1.00 0.00 1 GLY A O 9
ATOM 2360 N N . VAL A 1 2 ? -10.333 -2.287 -1.484 1.00 0.00 2 VAL A N 9
ATOM 2361 C CA . VAL A 1 2 ? -9.273 -2.393 -2.451 1.00 0.00 2 VAL A CA 9
ATOM 2362 C C . VAL A 1 2 ? -7.972 -2.597 -1.701 1.00 0.00 2 VAL A C 9
ATOM 2363 O O . VAL A 1 2 ? -7.614 -1.792 -0.834 1.00 0.00 2 VAL A O 9
ATOM 2376 N N . CYS A 1 3 ? -7.297 -3.667 -1.985 1.00 0.00 3 CYS A N 9
ATOM 2377 C CA . CYS A 1 3 ? -6.050 -3.940 -1.331 1.00 0.00 3 CYS A CA 9
ATOM 2378 C C . CYS A 1 3 ? -4.906 -3.395 -2.150 1.00 0.00 3 CYS A C 9
ATOM 2379 O O . CYS A 1 3 ? -4.538 -3.937 -3.196 1.00 0.00 3 CYS A O 9
ATOM 2386 N N . ARG A 1 4 ? -4.381 -2.301 -1.675 1.00 0.00 4 ARG A N 9
ATOM 2387 C CA . ARG A 1 4 ? -3.356 -1.560 -2.340 1.00 0.00 4 ARG A CA 9
ATOM 2388 C C . ARG A 1 4 ? -2.021 -1.979 -1.789 1.00 0.00 4 ARG A C 9
ATOM 2389 O O . ARG A 1 4 ? -1.814 -1.960 -0.575 1.00 0.00 4 ARG A O 9
ATOM 2423 N N . VAL A 1 6 ? 1.365 -0.831 -1.535 1.00 0.00 6 VAL A N 9
ATOM 2424 C CA . VAL A 1 6 ? 2.213 0.316 -1.690 1.00 0.00 6 VAL A CA 9
ATOM 2425 C C . VAL A 1 6 ? 3.674 -0.043 -1.455 1.00 0.00 6 VAL A C 9
ATOM 2426 O O . VAL A 1 6 ? 4.090 -0.401 -0.343 1.00 0.00 6 VAL A O 9
ATOM 2452 N N . ARG A 1 8 ? 7.226 0.847 -0.961 1.00 0.00 8 ARG A N 9
ATOM 2453 C CA . ARG A 1 8 ? 8.054 1.917 -0.454 1.00 0.00 8 ARG A CA 9
ATOM 2454 C C . ARG A 1 8 ? 9.479 1.399 -0.288 1.00 0.00 8 ARG A C 9
ATOM 2455 O O . ARG A 1 8 ? 9.821 0.837 0.757 1.00 0.00 8 ARG A O 9
ATOM 2476 N N . ARG A 1 9 ? 10.274 1.533 -1.344 1.00 0.00 9 ARG A N 9
ATOM 2477 C CA . ARG A 1 9 ? 11.688 1.127 -1.365 1.00 0.00 9 ARG A CA 9
ATOM 2478 C C . ARG A 1 9 ? 11.831 -0.365 -1.018 1.00 0.00 9 ARG A C 9
ATOM 2479 O O . ARG A 1 9 ? 12.483 -0.747 -0.040 1.00 0.00 9 ARG A O 9
ATOM 2500 N N . GLY A 1 10 ? 11.168 -1.192 -1.786 1.00 0.00 10 GLY A N 9
ATOM 2501 C CA . GLY A 1 10 ? 11.241 -2.617 -1.571 1.00 0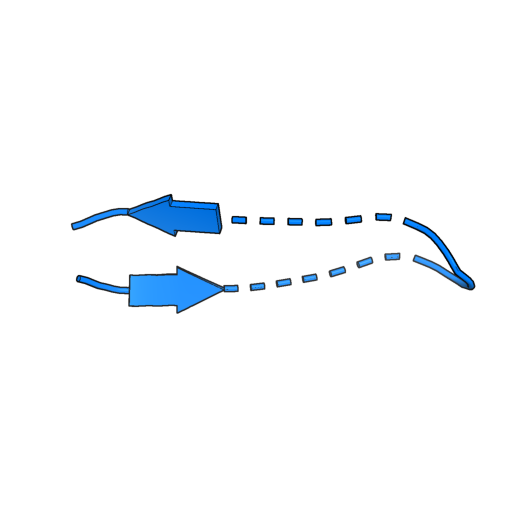.00 10 GLY A CA 9
ATOM 2502 C C . GLY A 1 10 ? 10.141 -3.125 -0.667 1.00 0.00 10 GLY A C 9
ATOM 2503 O O . GLY A 1 10 ? 9.655 -4.245 -0.843 1.00 0.00 10 GLY A O 9
ATOM 2507 N N . VAL A 1 11 ? 9.747 -2.310 0.294 1.00 0.00 11 VAL A N 9
ATOM 2508 C CA . VAL A 1 11 ? 8.712 -2.671 1.248 1.00 0.00 11 VAL A CA 9
ATOM 2509 C C . VAL A 1 11 ? 7.349 -2.583 0.582 1.00 0.00 11 VAL A C 9
ATOM 2510 O O . VAL A 1 11 ? 6.865 -1.496 0.301 1.00 0.00 11 VAL A O 9
ATOM 2536 N N . ARG A 1 13 ? 3.858 -2.811 1.157 1.00 0.00 13 ARG A N 9
ATOM 2537 C CA . ARG A 1 13 ? 2.881 -2.791 2.210 1.00 0.00 13 ARG A CA 9
ATOM 2538 C C . ARG A 1 13 ? 1.476 -2.875 1.645 1.00 0.00 13 ARG A C 9
ATOM 2539 O O . ARG A 1 13 ? 1.040 -1.997 0.907 1.00 0.00 13 ARG A O 9
ATOM 2573 N N . VAL A 1 15 ? -2.412 -2.730 2.065 1.00 0.00 15 VAL A N 9
ATOM 2574 C CA . VAL A 1 15 ? -3.431 -2.133 2.888 1.00 0.00 15 VAL A CA 9
ATOM 2575 C C . VAL A 1 15 ? -4.767 -2.172 2.145 1.00 0.00 15 VAL A C 9
ATOM 2576 O O . VAL A 1 15 ? -4.834 -1.852 0.963 1.00 0.00 15 VAL A O 9
ATOM 2589 N N . CYS A 1 16 ? -5.799 -2.595 2.806 1.00 0.00 16 CYS A N 9
ATOM 2590 C CA . CYS A 1 16 ? -7.087 -2.695 2.176 1.00 0.00 16 CYS A CA 9
ATOM 2591 C C . CYS A 1 16 ? -7.987 -1.559 2.619 1.00 0.00 16 CYS A C 9
ATOM 2592 O O . CYS A 1 16 ? -8.415 -1.498 3.774 1.00 0.00 16 CYS A O 9
ATOM 2599 N N . ARG A 1 17 ? -8.263 -0.660 1.706 1.00 0.00 17 ARG A N 9
ATOM 2600 C CA . ARG A 1 17 ? -9.105 0.486 1.971 1.00 0.00 17 ARG A CA 9
ATOM 2601 C C . ARG A 1 17 ? -10.146 0.519 0.868 1.00 0.00 17 ARG A C 9
ATOM 2602 O O . ARG A 1 17 ? -9.800 0.273 -0.284 1.00 0.00 17 ARG A O 9
ATOM 2623 N N . ARG A 1 18 ? -11.427 0.731 1.222 1.00 0.00 18 ARG A N 9
ATOM 2624 C CA . ARG A 1 18 ? -12.559 0.747 0.249 1.00 0.00 18 ARG A CA 9
ATOM 2625 C C . ARG A 1 18 ? -12.796 -0.685 -0.311 1.00 0.00 18 ARG A C 9
ATOM 2626 O O . ARG A 1 18 ? -13.586 -0.908 -1.234 1.00 0.00 18 ARG A O 9
ATOM 2647 N N . GLY A 1 1 ? -12.425 -2.077 0.844 1.00 0.00 1 GLY A N 10
ATOM 2648 C CA . GLY A 1 1 ? -12.476 -3.196 -0.063 1.00 0.00 1 GLY A CA 10
ATOM 2649 C C . GLY A 1 1 ? -11.427 -3.161 -1.165 1.00 0.00 1 GLY A C 10
ATOM 2650 O O . GLY A 1 1 ? -11.353 -4.097 -1.982 1.00 0.00 1 GLY A O 10
ATOM 2654 N N . VAL A 1 2 ? -10.634 -2.110 -1.226 1.00 0.00 2 VAL A N 10
ATOM 2655 C CA . VAL A 1 2 ? -9.610 -2.031 -2.239 1.00 0.00 2 VAL A CA 10
ATOM 2656 C C . VAL A 1 2 ? -8.236 -2.244 -1.616 1.00 0.00 2 VAL A C 10
ATOM 2657 O O . VAL A 1 2 ? -7.900 -1.632 -0.596 1.00 0.00 2 VAL A O 10
ATOM 2670 N N . CYS A 1 3 ? -7.488 -3.154 -2.189 1.00 0.00 3 CYS A N 10
ATOM 2671 C CA . CYS A 1 3 ? -6.164 -3.465 -1.725 1.00 0.00 3 CYS A CA 10
ATOM 2672 C C . CYS A 1 3 ? -5.138 -2.991 -2.713 1.00 0.00 3 CYS A C 10
ATOM 2673 O O . CYS A 1 3 ? -5.096 -3.455 -3.859 1.00 0.00 3 CYS A O 10
ATOM 2680 N N . ARG A 1 4 ? -4.347 -2.053 -2.293 1.00 0.00 4 ARG A N 10
ATOM 2681 C CA . ARG A 1 4 ? -3.298 -1.517 -3.108 1.00 0.00 4 ARG A CA 10
ATOM 2682 C C . ARG A 1 4 ? -1.978 -1.788 -2.442 1.00 0.00 4 ARG A C 10
ATOM 2683 O O . ARG A 1 4 ? -1.690 -1.248 -1.371 1.00 0.00 4 ARG A O 10
ATOM 2717 N N . VAL A 1 6 ? 1.788 -1.325 -2.510 1.00 0.00 6 VAL A N 10
ATOM 2718 C CA . VAL A 1 6 ? 2.811 -0.497 -3.082 1.00 0.00 6 VAL A CA 10
ATOM 2719 C C . VAL A 1 6 ? 4.124 -0.732 -2.395 1.00 0.00 6 VAL A C 10
ATOM 2720 O O . VAL A 1 6 ? 4.199 -0.855 -1.167 1.00 0.00 6 VAL A O 10
ATOM 2746 N N . ARG A 1 8 ? 7.411 0.562 -1.307 1.00 0.00 8 ARG A N 10
ATOM 2747 C CA . ARG A 1 8 ? 8.144 1.750 -0.952 1.00 0.00 8 ARG A CA 10
ATOM 2748 C C . ARG A 1 8 ? 9.371 1.360 -0.170 1.00 0.00 8 ARG A C 10
ATOM 2749 O O . ARG A 1 8 ? 9.254 0.836 0.930 1.00 0.00 8 ARG A O 10
ATOM 2770 N N . ARG A 1 9 ? 10.537 1.562 -0.771 1.00 0.00 9 ARG A N 10
ATOM 2771 C CA . ARG A 1 9 ? 11.834 1.239 -0.168 1.00 0.00 9 ARG A CA 10
ATOM 2772 C C . ARG A 1 9 ? 11.912 -0.277 0.094 1.00 0.00 9 ARG A C 10
ATOM 2773 O O . ARG A 1 9 ? 12.472 -0.749 1.081 1.00 0.00 9 ARG A O 10
ATOM 2794 N N . GLY A 1 10 ? 11.304 -1.026 -0.803 1.00 0.00 10 GLY A N 10
ATOM 2795 C CA . GLY A 1 10 ? 11.284 -2.463 -0.691 1.00 0.00 10 GLY A CA 10
ATOM 2796 C C . GLY A 1 10 ? 10.118 -2.963 0.135 1.00 0.00 10 GLY A C 10
ATOM 2797 O O . GLY A 1 10 ? 9.781 -4.152 0.105 1.00 0.00 10 GLY A O 10
ATOM 2801 N N . VAL A 1 11 ? 9.493 -2.067 0.859 1.00 0.00 11 VAL A N 10
ATOM 2802 C CA . VAL A 1 11 ? 8.384 -2.415 1.705 1.00 0.00 11 VAL A CA 10
ATOM 2803 C C . VAL A 1 11 ? 7.106 -2.381 0.899 1.00 0.00 11 VAL A C 10
ATOM 2804 O O . VAL A 1 11 ? 6.557 -1.306 0.619 1.00 0.00 11 VAL A O 10
ATOM 2830 N N . ARG A 1 13 ? 3.750 -2.595 1.018 1.00 0.00 13 ARG A N 10
ATOM 2831 C CA . ARG A 1 13 ? 2.711 -2.435 1.993 1.00 0.00 13 ARG A CA 10
ATOM 2832 C C . ARG A 1 13 ? 1.385 -2.582 1.279 1.00 0.00 13 ARG A C 10
ATOM 2833 O O . ARG A 1 13 ? 1.105 -1.862 0.313 1.00 0.00 13 ARG A O 10
ATOM 2867 N N . VAL A 1 15 ? -2.243 -1.956 1.275 1.00 0.00 15 VAL A N 10
ATOM 2868 C CA . VAL A 1 15 ? -3.248 -1.131 1.893 1.00 0.00 15 VAL A CA 10
ATOM 2869 C C . VAL A 1 15 ? -4.624 -1.621 1.480 1.00 0.00 15 VAL A C 10
ATOM 2870 O O . VAL A 1 15 ? -5.004 -1.490 0.324 1.00 0.00 15 VAL A O 10
ATOM 2883 N N . CYS A 1 16 ? -5.343 -2.195 2.406 1.00 0.00 16 CYS A N 10
ATOM 2884 C CA . CYS A 1 16 ? -6.691 -2.656 2.151 1.00 0.00 16 CYS A CA 10
ATOM 2885 C C . CYS A 1 16 ? -7.667 -1.822 2.929 1.00 0.00 16 CYS A C 10
ATOM 2886 O O . CYS A 1 16 ? -7.747 -1.923 4.159 1.00 0.00 16 CYS A O 10
ATOM 2893 N N . ARG A 1 17 ? -8.371 -0.982 2.238 1.00 0.00 17 ARG A N 10
ATOM 2894 C CA . ARG A 1 17 ? -9.360 -0.139 2.849 1.00 0.00 17 ARG A CA 10
ATOM 2895 C C . ARG A 1 17 ? -10.510 0.040 1.900 1.00 0.00 17 ARG A C 10
ATOM 2896 O O . ARG A 1 17 ? -10.305 0.128 0.698 1.00 0.00 17 ARG A O 10
ATOM 2917 N N . ARG A 1 18 ? -11.717 0.002 2.440 1.00 0.00 18 ARG A N 10
ATOM 2918 C CA . ARG A 1 18 ? -12.966 0.144 1.678 1.00 0.00 18 ARG A CA 10
ATOM 2919 C C . ARG A 1 18 ? -13.061 -0.953 0.583 1.00 0.00 18 ARG A C 10
ATOM 2920 O O . ARG A 1 18 ? -13.674 -0.778 -0.467 1.00 0.00 18 ARG A O 10
ATOM 2941 N N . GLY A 1 1 ? -12.435 -2.275 0.958 1.00 0.00 1 GLY A N 11
ATOM 2942 C CA . GLY A 1 1 ? -12.520 -3.361 0.030 1.00 0.00 1 GLY A CA 11
ATOM 2943 C C . GLY A 1 1 ? -11.515 -3.279 -1.088 1.00 0.00 1 GLY A C 11
ATOM 2944 O O . GLY A 1 1 ? -11.297 -4.268 -1.790 1.00 0.00 1 GLY A O 11
ATOM 2948 N N . VAL A 1 2 ? -10.896 -2.127 -1.283 1.00 0.00 2 VAL A N 11
ATOM 2949 C CA . VAL A 1 2 ? -9.924 -2.019 -2.348 1.00 0.00 2 VAL A CA 11
ATOM 2950 C C . VAL A 1 2 ? -8.521 -2.110 -1.775 1.00 0.00 2 VAL A C 11
ATOM 2951 O O . VAL A 1 2 ? -8.210 -1.482 -0.758 1.00 0.00 2 VAL A O 11
ATOM 2964 N N . CYS A 1 3 ? -7.712 -2.927 -2.380 1.00 0.00 3 CYS A N 11
ATOM 2965 C CA . CYS A 1 3 ? -6.371 -3.150 -1.928 1.00 0.00 3 CYS A CA 11
ATOM 2966 C C . CYS A 1 3 ? -5.374 -2.562 -2.902 1.00 0.00 3 CYS A C 11
ATOM 2967 O O . CYS A 1 3 ? -5.571 -2.609 -4.123 1.00 0.00 3 CYS A O 11
ATOM 2974 N N . ARG A 1 4 ? -4.348 -1.961 -2.368 1.00 0.00 4 ARG A N 11
ATOM 2975 C CA . ARG A 1 4 ? -3.264 -1.433 -3.151 1.00 0.00 4 ARG A CA 11
ATOM 2976 C C . ARG A 1 4 ? -1.957 -1.844 -2.501 1.00 0.00 4 ARG A C 11
ATOM 2977 O O . ARG A 1 4 ? -1.720 -1.545 -1.329 1.00 0.00 4 ARG A O 11
ATOM 3011 N N . VAL A 1 6 ? 1.704 -1.237 -2.316 1.00 0.00 6 VAL A N 11
ATOM 3012 C CA . VAL A 1 6 ? 2.742 -0.299 -2.663 1.00 0.00 6 VAL A CA 11
ATOM 3013 C C . VAL A 1 6 ? 4.073 -0.831 -2.190 1.00 0.00 6 VAL A C 11
ATOM 3014 O O . VAL A 1 6 ? 4.120 -1.629 -1.253 1.00 0.00 6 VAL A O 11
ATOM 3040 N N . ARG A 1 8 ? 7.523 0.756 -1.114 1.00 0.00 8 ARG A N 11
ATOM 3041 C CA . ARG A 1 8 ? 8.338 1.904 -0.833 1.00 0.00 8 ARG A CA 11
ATOM 3042 C C . ARG A 1 8 ? 9.724 1.467 -0.419 1.00 0.00 8 ARG A C 11
ATOM 3043 O O . ARG A 1 8 ? 9.961 1.160 0.758 1.00 0.00 8 ARG A O 11
ATOM 3064 N N . ARG A 1 9 ? 10.612 1.391 -1.395 1.00 0.00 9 ARG A N 11
ATOM 3065 C CA . ARG A 1 9 ? 12.015 1.016 -1.203 1.00 0.00 9 ARG A CA 11
ATOM 3066 C C . ARG A 1 9 ? 12.104 -0.373 -0.547 1.00 0.00 9 ARG A C 11
ATOM 3067 O O . ARG A 1 9 ? 12.689 -0.554 0.521 1.00 0.00 9 ARG A O 11
ATOM 3088 N N . GLY A 1 10 ? 11.455 -1.333 -1.165 1.00 0.00 10 GLY A N 11
ATOM 3089 C CA . GLY A 1 10 ? 11.482 -2.694 -0.675 1.00 0.00 10 GLY A CA 11
ATOM 3090 C C . GLY A 1 10 ? 10.342 -3.007 0.274 1.00 0.00 10 GLY A C 11
ATOM 3091 O O . GLY A 1 10 ? 9.959 -4.165 0.425 1.00 0.00 10 GLY A O 11
ATOM 3095 N N . VAL A 1 11 ? 9.802 -1.989 0.905 1.00 0.00 11 VAL A N 11
ATOM 3096 C CA . VAL A 1 11 ? 8.723 -2.164 1.861 1.00 0.00 11 VAL A CA 11
ATOM 3097 C C . VAL A 1 11 ? 7.392 -2.329 1.134 1.00 0.00 11 VAL A C 11
ATOM 3098 O O . VAL A 1 11 ? 6.826 -1.359 0.619 1.00 0.00 11 VAL A O 11
ATOM 3124 N N . ARG A 1 13 ? 3.727 -2.757 1.211 1.00 0.00 13 ARG A N 11
ATOM 3125 C CA . ARG A 1 13 ? 2.617 -2.490 2.082 1.00 0.00 13 ARG A CA 11
ATOM 3126 C C . ARG A 1 13 ? 1.317 -2.621 1.308 1.00 0.00 13 ARG A C 11
ATOM 3127 O O . ARG A 1 13 ? 1.027 -1.811 0.421 1.00 0.00 13 ARG A O 11
ATOM 3161 N N . VAL A 1 15 ? -2.338 -2.132 1.356 1.00 0.00 15 VAL A N 11
ATOM 3162 C CA . VAL A 1 15 ? -3.362 -1.422 2.061 1.00 0.00 15 VAL A CA 11
ATOM 3163 C C . VAL A 1 15 ? -4.724 -1.743 1.494 1.00 0.00 15 VAL A C 11
ATOM 3164 O O . VAL A 1 15 ? -4.984 -1.533 0.308 1.00 0.00 15 VAL A O 11
ATOM 3177 N N . CYS A 1 16 ? -5.552 -2.309 2.300 1.00 0.00 16 CYS A N 11
ATOM 3178 C CA . CYS A 1 16 ? -6.899 -2.596 1.923 1.00 0.00 16 CYS A CA 11
ATOM 3179 C C . CYS A 1 16 ? -7.816 -1.68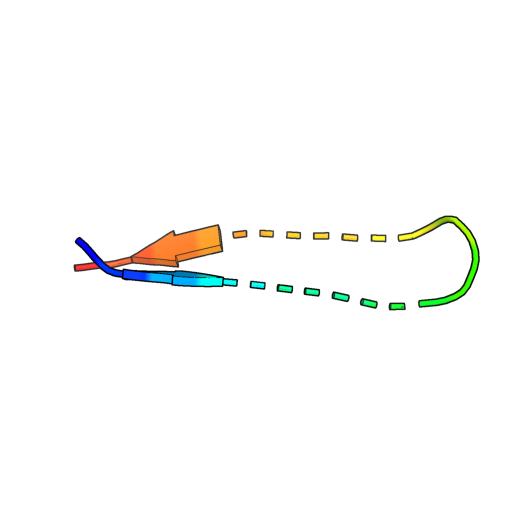0 2.683 1.00 0.00 16 CYS A C 11
ATOM 3180 O O . CYS A 1 16 ? -7.873 -1.715 3.925 1.00 0.00 16 CYS A O 11
ATOM 3187 N N . ARG A 1 17 ? -8.487 -0.838 1.960 1.00 0.00 17 ARG A N 11
ATOM 3188 C CA . ARG A 1 17 ? -9.350 0.142 2.529 1.00 0.00 17 ARG A CA 11
ATOM 3189 C C . ARG A 1 17 ? -10.669 0.116 1.787 1.00 0.00 17 ARG A C 11
ATOM 3190 O O . ARG A 1 17 ? -10.696 0.241 0.561 1.00 0.00 17 ARG A O 11
ATOM 3211 N N . ARG A 1 18 ? -11.740 -0.135 2.520 1.00 0.00 18 ARG A N 11
ATOM 3212 C CA . ARG A 1 18 ? -13.110 -0.184 1.988 1.00 0.00 18 ARG A CA 11
ATOM 3213 C C . ARG A 1 18 ? -13.249 -1.251 0.866 1.00 0.00 18 ARG A C 11
ATOM 3214 O O . ARG A 1 18 ? -14.057 -1.140 -0.065 1.00 0.00 18 ARG A O 11
ATOM 3235 N N . GLY A 1 1 ? -12.309 -1.279 -0.017 1.00 0.00 1 GLY A N 12
ATOM 3236 C CA . GLY A 1 1 ? -12.673 -2.355 -0.896 1.00 0.00 1 GLY A CA 12
ATOM 3237 C C . GLY A 1 1 ? -11.548 -2.803 -1.803 1.00 0.00 1 GLY A C 12
ATOM 3238 O O . GLY A 1 1 ? -11.753 -3.659 -2.678 1.00 0.00 1 GLY A O 12
ATOM 3242 N N . VAL A 1 2 ? -10.367 -2.250 -1.623 1.00 0.00 2 VAL A N 12
ATOM 3243 C CA . VAL A 1 2 ? -9.250 -2.616 -2.455 1.00 0.00 2 VAL A CA 12
ATOM 3244 C C . VAL A 1 2 ? -7.963 -2.756 -1.632 1.00 0.00 2 VAL A C 12
ATOM 3245 O O . VAL A 1 2 ? -7.678 -1.948 -0.740 1.00 0.00 2 VAL A O 12
ATOM 3258 N N . CYS A 1 3 ? -7.227 -3.803 -1.894 1.00 0.00 3 CYS A N 12
ATOM 3259 C CA . CYS A 1 3 ? -5.963 -4.026 -1.252 1.00 0.00 3 CYS A CA 12
ATOM 3260 C C . CYS A 1 3 ? -4.866 -3.418 -2.094 1.00 0.00 3 CYS A C 12
ATOM 3261 O O . CYS A 1 3 ? -4.487 -3.944 -3.151 1.00 0.00 3 CYS A O 12
ATOM 3268 N N . ARG A 1 4 ? -4.370 -2.306 -1.623 1.00 0.00 4 ARG A N 12
ATOM 3269 C CA . ARG A 1 4 ? -3.394 -1.524 -2.324 1.00 0.00 4 ARG A CA 12
ATOM 3270 C C . ARG A 1 4 ? -2.021 -1.893 -1.849 1.00 0.00 4 ARG A C 12
ATOM 3271 O O . ARG A 1 4 ? -1.688 -1.700 -0.680 1.00 0.00 4 ARG A O 12
ATOM 3305 N N . VAL A 1 6 ? 1.395 -0.910 -1.885 1.00 0.00 6 VAL A N 12
ATOM 3306 C CA . VAL A 1 6 ? 2.284 0.192 -2.130 1.00 0.00 6 VAL A CA 12
ATOM 3307 C C . VAL A 1 6 ? 3.675 -0.299 -1.829 1.00 0.00 6 VAL A C 12
ATOM 3308 O O . VAL A 1 6 ? 3.885 -0.975 -0.833 1.00 0.00 6 VAL A O 12
ATOM 3334 N N . ARG A 1 8 ? 7.197 0.904 -0.960 1.00 0.00 8 ARG A N 12
ATOM 3335 C CA . ARG A 1 8 ? 8.057 1.983 -0.576 1.00 0.00 8 ARG A CA 12
ATOM 3336 C C . ARG A 1 8 ? 9.482 1.494 -0.436 1.00 0.00 8 ARG A C 12
ATOM 3337 O O . ARG A 1 8 ? 9.936 1.142 0.659 1.00 0.00 8 ARG A O 12
ATOM 3358 N N . ARG A 1 9 ? 10.152 1.434 -1.572 1.00 0.00 9 ARG A N 12
ATOM 3359 C CA . ARG A 1 9 ? 11.546 1.027 -1.695 1.00 0.00 9 ARG A CA 12
ATOM 3360 C C . ARG A 1 9 ? 11.749 -0.372 -1.102 1.00 0.00 9 ARG A C 12
ATOM 3361 O O . ARG A 1 9 ? 12.495 -0.567 -0.149 1.00 0.00 9 ARG A O 12
ATOM 3382 N N . GLY A 1 10 ? 11.038 -1.321 -1.646 1.00 0.00 10 GLY A N 12
ATOM 3383 C CA . GLY A 1 10 ? 11.132 -2.682 -1.180 1.00 0.00 10 GLY A CA 12
ATOM 3384 C C . GLY A 1 10 ? 10.006 -3.041 -0.242 1.00 0.00 10 GLY A C 12
ATOM 3385 O O . GLY A 1 10 ? 9.526 -4.169 -0.252 1.00 0.00 10 GLY A O 12
ATOM 3389 N N . VAL A 1 11 ? 9.576 -2.078 0.550 1.00 0.00 11 VAL A N 12
ATOM 3390 C CA . VAL A 1 11 ? 8.511 -2.279 1.519 1.00 0.00 11 VAL A CA 12
ATOM 3391 C C . VAL A 1 11 ? 7.166 -2.384 0.818 1.00 0.00 11 VAL A C 12
ATOM 3392 O O . VAL A 1 11 ? 6.568 -1.374 0.448 1.00 0.00 11 VAL A O 12
ATOM 3418 N N . ARG A 1 13 ? 3.808 -2.668 1.260 1.00 0.00 13 ARG A N 12
ATOM 3419 C CA . ARG A 1 13 ? 2.785 -2.426 2.226 1.00 0.00 13 ARG A CA 12
ATOM 3420 C C . ARG A 1 13 ? 1.433 -2.554 1.545 1.00 0.00 13 ARG A C 12
ATOM 3421 O O . ARG A 1 13 ? 1.000 -1.654 0.821 1.00 0.00 13 ARG A O 12
ATOM 3455 N N . VAL A 1 15 ? -2.268 -2.621 2.009 1.00 0.00 15 VAL A N 12
ATOM 3456 C CA . VAL A 1 15 ? -3.312 -2.243 2.934 1.00 0.00 15 VAL A CA 12
ATOM 3457 C C . VAL A 1 15 ? -4.662 -2.389 2.234 1.00 0.00 15 VAL A C 12
ATOM 3458 O O . VAL A 1 15 ? -4.816 -1.973 1.083 1.00 0.00 15 VAL A O 12
ATOM 3471 N N . CYS A 1 16 ? -5.610 -2.989 2.897 1.00 0.00 16 CYS A N 12
ATOM 3472 C CA . CYS A 1 16 ? -6.933 -3.162 2.336 1.00 0.00 16 CYS A CA 12
ATOM 3473 C C . CYS A 1 16 ? -7.852 -2.088 2.852 1.00 0.00 16 CYS A C 12
ATOM 3474 O O . CYS A 1 16 ? -8.269 -2.109 4.012 1.00 0.00 16 CYS A O 12
ATOM 3481 N N . ARG A 1 17 ? -8.128 -1.126 1.996 1.00 0.00 17 ARG A N 12
ATOM 3482 C CA . ARG A 1 17 ? -8.947 0.009 2.342 1.00 0.00 17 ARG A CA 12
ATOM 3483 C C . ARG A 1 17 ? -9.958 0.238 1.259 1.00 0.00 17 ARG A C 12
ATOM 3484 O O . ARG A 1 17 ? -9.649 0.064 0.083 1.00 0.00 17 ARG A O 12
ATOM 3505 N N . ARG A 1 18 ? -11.174 0.561 1.660 1.00 0.00 18 ARG A N 12
ATOM 3506 C CA . ARG A 1 18 ? -12.230 1.024 0.750 1.00 0.00 18 ARG A CA 12
ATOM 3507 C C . ARG A 1 18 ? -12.628 -0.041 -0.302 1.00 0.00 18 ARG A C 12
ATOM 3508 O O . ARG A 1 18 ? -13.229 0.261 -1.329 1.00 0.00 18 ARG A O 12
ATOM 3529 N N . GLY A 1 1 ? -12.099 -0.538 0.860 1.00 0.00 1 GLY A N 13
ATOM 3530 C CA . GLY A 1 1 ? -12.615 -1.761 0.323 1.00 0.00 1 GLY A CA 13
ATOM 3531 C C . GLY A 1 1 ? -11.647 -2.463 -0.607 1.00 0.00 1 GLY A C 13
ATOM 3532 O O . GLY A 1 1 ? -11.835 -3.641 -0.910 1.00 0.00 1 GLY A O 13
ATOM 3536 N N . VAL A 1 2 ? -10.601 -1.779 -1.042 1.00 0.00 2 VAL A N 13
ATOM 3537 C CA . VAL A 1 2 ? -9.680 -2.368 -2.005 1.00 0.00 2 VAL A CA 13
ATOM 3538 C C . VAL A 1 2 ? -8.280 -2.540 -1.435 1.00 0.00 2 VAL A C 13
ATOM 3539 O O . VAL A 1 2 ? -7.825 -1.744 -0.605 1.00 0.00 2 VAL A O 13
ATOM 3552 N N . CYS A 1 3 ? -7.628 -3.588 -1.846 1.00 0.00 3 CYS A N 13
ATOM 3553 C CA . CYS A 1 3 ? -6.286 -3.876 -1.422 1.00 0.00 3 CYS A CA 13
ATOM 3554 C C . CYS A 1 3 ? -5.296 -3.560 -2.534 1.00 0.00 3 CYS A C 13
ATOM 3555 O O . CYS A 1 3 ? -5.528 -3.892 -3.715 1.00 0.00 3 CYS A O 13
ATOM 3562 N N . ARG A 1 4 ? -4.239 -2.856 -2.176 1.00 0.00 4 ARG A N 13
ATOM 3563 C CA . ARG A 1 4 ? -3.203 -2.468 -3.106 1.00 0.00 4 ARG A CA 13
ATOM 3564 C C . ARG A 1 4 ? -1.852 -2.880 -2.542 1.00 0.00 4 ARG A C 13
ATOM 3565 O O . ARG A 1 4 ? -1.522 -2.522 -1.415 1.00 0.00 4 ARG A O 13
ATOM 3599 N N . VAL A 1 6 ? 1.436 -2.022 -2.385 1.00 0.00 6 VAL A N 13
ATOM 3600 C CA . VAL A 1 6 ? 2.250 -0.874 -2.666 1.00 0.00 6 VAL A CA 13
ATOM 3601 C C . VAL A 1 6 ? 3.683 -1.108 -2.242 1.00 0.00 6 VAL A C 13
ATOM 3602 O O . VAL A 1 6 ? 3.946 -1.632 -1.152 1.00 0.00 6 VAL A O 13
ATOM 3628 N N . ARG A 1 8 ? 6.416 0.604 -0.991 1.00 0.00 8 ARG A N 13
ATOM 3629 C CA . ARG A 1 8 ? 6.725 1.838 -0.354 1.00 0.00 8 ARG A CA 13
ATOM 3630 C C . ARG A 1 8 ? 8.027 1.725 0.379 1.00 0.00 8 ARG A C 13
ATOM 3631 O O . ARG A 1 8 ? 8.176 0.885 1.242 1.00 0.00 8 ARG A O 13
ATOM 3652 N N . ARG A 1 9 ? 8.984 2.521 -0.043 1.00 0.00 9 ARG A N 13
ATOM 3653 C CA . ARG A 1 9 ? 10.293 2.633 0.585 1.00 0.00 9 ARG A CA 13
ATOM 3654 C C . ARG A 1 9 ? 11.047 1.287 0.521 1.00 0.00 9 ARG A C 13
ATOM 3655 O O . ARG A 1 9 ? 11.841 0.945 1.406 1.00 0.00 9 ARG A O 13
ATOM 3676 N N . GLY A 1 10 ? 10.780 0.523 -0.522 1.00 0.00 10 GLY A N 13
ATOM 3677 C CA . GLY A 1 10 ? 11.466 -0.735 -0.705 1.00 0.00 10 GLY A CA 13
ATOM 3678 C C . GLY A 1 10 ? 10.739 -1.920 -0.092 1.00 0.00 10 GLY A C 13
ATOM 3679 O O . GLY A 1 10 ? 11.186 -3.069 -0.241 1.00 0.00 10 GLY A O 13
ATOM 3683 N N . VAL A 1 11 ? 9.642 -1.670 0.597 1.00 0.00 11 VAL A N 13
ATOM 3684 C CA . VAL A 1 11 ? 8.884 -2.748 1.185 1.00 0.00 11 VAL A CA 13
ATOM 3685 C C . VAL A 1 11 ? 7.481 -2.810 0.580 1.00 0.00 11 VAL A C 13
ATOM 3686 O O . VAL A 1 11 ? 6.775 -1.796 0.498 1.00 0.00 11 VAL A O 13
ATOM 3712 N N . ARG A 1 13 ? 3.807 -3.642 0.755 1.00 0.00 13 ARG A N 13
ATOM 3713 C CA . ARG A 1 13 ? 2.779 -3.787 1.749 1.00 0.00 13 ARG A CA 13
ATOM 3714 C C . ARG A 1 13 ? 1.423 -3.781 1.064 1.00 0.00 13 ARG A C 13
ATOM 3715 O O . ARG A 1 13 ? 1.124 -2.879 0.282 1.00 0.00 13 ARG A O 13
ATOM 3749 N N . VAL A 1 15 ? -1.896 -2.877 1.343 1.00 0.00 15 VAL A N 13
ATOM 3750 C CA . VAL A 1 15 ? -2.759 -2.041 2.115 1.00 0.00 15 VAL A CA 13
ATOM 3751 C C . VAL A 1 15 ? -4.183 -2.158 1.624 1.00 0.00 15 VAL A C 13
ATOM 3752 O O . VAL A 1 15 ? -4.458 -2.037 0.435 1.00 0.00 15 VAL A O 13
ATOM 3765 N N . CYS A 1 16 ? -5.055 -2.450 2.516 1.00 0.00 16 CYS A N 13
ATOM 3766 C CA . CYS A 1 16 ? -6.445 -2.542 2.214 1.00 0.00 16 CYS A CA 13
ATOM 3767 C C . CYS A 1 16 ? -7.136 -1.337 2.792 1.00 0.00 16 CYS A C 13
ATOM 3768 O O . CYS A 1 16 ? -7.083 -1.102 4.010 1.00 0.00 16 CYS A O 13
ATOM 3775 N N . ARG A 1 17 ? -7.713 -0.544 1.930 1.00 0.00 17 ARG A N 13
ATOM 3776 C CA . ARG A 1 17 ? -8.402 0.649 2.322 1.00 0.00 17 ARG A CA 13
ATOM 3777 C C . ARG A 1 17 ? -9.495 0.937 1.330 1.00 0.00 17 ARG A C 13
ATOM 3778 O O . ARG A 1 17 ? -9.354 0.626 0.145 1.00 0.00 17 ARG A O 13
ATOM 3799 N N . ARG A 1 18 ? -10.612 1.447 1.828 1.00 0.00 18 ARG A N 13
ATOM 3800 C CA . ARG A 1 18 ? -11.762 1.858 1.004 1.00 0.00 18 ARG A CA 13
ATOM 3801 C C . ARG A 1 18 ? -12.370 0.621 0.301 1.00 0.00 18 ARG A C 13
ATOM 3802 O O . ARG A 1 18 ? -13.044 0.719 -0.734 1.00 0.00 18 ARG A O 13
ATOM 3823 N N . GLY A 1 1 ? -12.240 -2.131 1.216 1.00 0.00 1 GLY A N 14
ATOM 3824 C CA . GLY A 1 1 ? -12.198 -3.357 0.447 1.00 0.00 1 GLY A CA 14
ATOM 3825 C C . GLY A 1 1 ? -11.283 -3.235 -0.755 1.00 0.00 1 GLY A C 14
ATOM 3826 O O . GLY A 1 1 ? -11.204 -4.141 -1.593 1.00 0.00 1 GLY A O 14
ATOM 3830 N N . VAL A 1 2 ? -10.610 -2.113 -0.855 1.00 0.00 2 VAL A N 14
ATOM 3831 C CA . VAL A 1 2 ? -9.692 -1.851 -1.929 1.00 0.00 2 VAL A CA 14
ATOM 3832 C C . VAL A 1 2 ? -8.282 -2.054 -1.421 1.00 0.00 2 VAL A C 14
ATOM 3833 O O . VAL A 1 2 ? -7.814 -1.306 -0.551 1.00 0.00 2 VAL A O 14
ATOM 3846 N N . CYS A 1 3 ? -7.639 -3.068 -1.905 1.00 0.00 3 CYS A N 14
ATOM 3847 C CA . CYS A 1 3 ? -6.273 -3.341 -1.557 1.00 0.00 3 CYS A CA 14
ATOM 3848 C C . CYS A 1 3 ? -5.365 -2.893 -2.670 1.00 0.00 3 CYS A C 14
ATOM 3849 O O . CYS A 1 3 ? -5.634 -3.159 -3.845 1.00 0.00 3 CYS A O 14
ATOM 3856 N N . ARG A 1 4 ? -4.344 -2.160 -2.314 1.00 0.00 4 ARG A N 14
ATOM 3857 C CA . ARG A 1 4 ? -3.338 -1.710 -3.246 1.00 0.00 4 ARG A CA 14
ATOM 3858 C C . ARG A 1 4 ? -1.984 -2.077 -2.684 1.00 0.00 4 ARG A C 14
ATOM 3859 O O . ARG A 1 4 ? -1.609 -1.594 -1.610 1.00 0.00 4 ARG A O 14
ATOM 3893 N N . VAL A 1 6 ? 1.800 -1.831 -3.200 1.00 0.00 6 VAL A N 14
ATOM 3894 C CA . VAL A 1 6 ? 2.886 -1.151 -3.884 1.00 0.00 6 VAL A CA 14
ATOM 3895 C C . VAL A 1 6 ? 4.097 -1.126 -2.975 1.00 0.00 6 VAL A C 14
ATOM 3896 O O . VAL A 1 6 ? 3.954 -1.064 -1.751 1.00 0.00 6 VAL A O 14
ATOM 3922 N N . ARG A 1 8 ? 7.174 0.475 -1.278 1.00 0.00 8 ARG A N 14
ATOM 3923 C CA . ARG A 1 8 ? 7.669 1.758 -0.870 1.00 0.00 8 ARG A CA 14
ATOM 3924 C C . ARG A 1 8 ? 8.636 1.507 0.266 1.00 0.00 8 ARG A C 14
ATOM 3925 O O . ARG A 1 8 ? 8.296 0.784 1.206 1.00 0.00 8 ARG A O 14
ATOM 3946 N N . ARG A 1 9 ? 9.844 2.044 0.147 1.00 0.00 9 ARG A N 14
ATOM 3947 C CA . ARG A 1 9 ? 10.919 1.868 1.135 1.00 0.00 9 ARG A CA 14
ATOM 3948 C C . ARG A 1 9 ? 11.370 0.388 1.178 1.00 0.00 9 ARG A C 14
ATOM 3949 O O . ARG A 1 9 ? 11.833 -0.139 2.193 1.00 0.00 9 ARG A O 14
ATOM 3970 N N . GLY A 1 10 ? 11.197 -0.280 0.059 1.00 0.00 10 GLY A N 14
ATOM 3971 C CA . GLY A 1 10 ? 11.650 -1.642 -0.084 1.00 0.00 10 GLY A CA 14
ATOM 3972 C C . GLY A 1 10 ? 10.647 -2.668 0.377 1.00 0.00 10 GLY A C 14
ATOM 3973 O O . GLY A 1 10 ? 10.886 -3.874 0.252 1.00 0.00 10 GLY A O 14
ATOM 3977 N N . VAL A 1 11 ? 9.543 -2.231 0.915 1.00 0.00 11 VAL A N 14
ATOM 3978 C CA . VAL A 1 11 ? 8.546 -3.163 1.388 1.00 0.00 11 VAL A CA 14
ATOM 3979 C C . VAL A 1 11 ? 7.293 -3.071 0.547 1.00 0.00 11 VAL A C 14
ATOM 3980 O O . VAL A 1 11 ? 6.873 -1.974 0.156 1.00 0.00 11 VAL A O 14
ATOM 4006 N N . ARG A 1 13 ? 3.810 -2.842 0.364 1.00 0.00 13 ARG A N 14
ATOM 4007 C CA . ARG A 1 13 ? 2.823 -2.411 1.287 1.00 0.00 13 ARG A CA 14
ATOM 4008 C C . ARG A 1 13 ? 1.447 -2.611 0.685 1.00 0.00 13 ARG A C 14
ATOM 4009 O O . ARG A 1 13 ? 1.107 -1.999 -0.335 1.00 0.00 13 ARG A O 14
ATOM 4043 N N . VAL A 1 15 ? -2.013 -1.846 1.194 1.00 0.00 15 VAL A N 14
ATOM 4044 C CA . VAL A 1 15 ? -2.915 -0.952 1.884 1.00 0.00 15 VAL A CA 14
ATOM 4045 C C . VAL A 1 15 ? -4.346 -1.299 1.504 1.00 0.00 15 VAL A C 14
ATOM 4046 O O . VAL A 1 15 ? -4.739 -1.139 0.342 1.00 0.00 15 VAL A O 14
ATOM 4059 N N . CYS A 1 16 ? -5.101 -1.800 2.450 1.00 0.00 16 CYS A N 14
ATOM 4060 C CA . CYS A 1 16 ? -6.481 -2.171 2.213 1.00 0.00 16 CYS A CA 14
ATOM 4061 C C . CYS A 1 16 ? -7.426 -1.235 2.943 1.00 0.00 16 CYS A C 14
ATOM 4062 O O . CYS A 1 16 ? -7.366 -1.103 4.174 1.00 0.00 16 CYS A O 14
ATOM 4069 N N . ARG A 1 17 ? -8.249 -0.551 2.197 1.00 0.00 17 ARG A N 14
ATOM 4070 C CA . ARG A 1 17 ? -9.261 0.318 2.754 1.00 0.00 17 ARG A CA 14
ATOM 4071 C C . ARG A 1 17 ? -10.466 0.319 1.852 1.00 0.00 17 ARG A C 14
ATOM 4072 O O . ARG A 1 17 ? -10.321 0.354 0.630 1.00 0.00 17 ARG A O 14
ATOM 4093 N N . ARG A 1 18 ? -11.646 0.191 2.454 1.00 0.00 18 ARG A N 14
ATOM 4094 C CA . ARG A 1 18 ? -12.932 0.143 1.742 1.00 0.00 18 ARG A CA 14
ATOM 4095 C C . ARG A 1 18 ? -12.996 -1.115 0.837 1.00 0.00 18 ARG A C 14
ATOM 4096 O O . ARG A 1 18 ? -13.701 -1.167 -0.168 1.00 0.00 18 ARG A O 14
ATOM 4117 N N . GLY A 1 1 ? -12.628 -2.454 0.561 1.00 0.00 1 GLY A N 15
ATOM 4118 C CA . GLY A 1 1 ? -12.450 -3.655 -0.225 1.00 0.00 1 GLY A CA 15
ATOM 4119 C C . GLY A 1 1 ? -11.341 -3.502 -1.242 1.00 0.00 1 GLY A C 15
ATOM 4120 O O . GLY A 1 1 ? -10.975 -4.451 -1.932 1.00 0.00 1 GLY A O 15
ATOM 4124 N N . VAL A 1 2 ? -10.8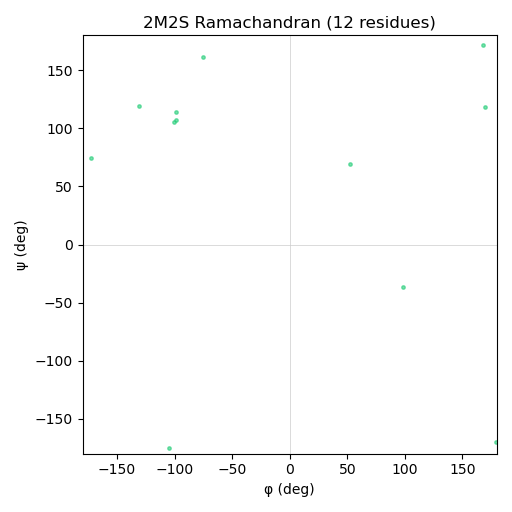02 -2.313 -1.332 1.00 0.00 2 VAL A N 15
ATOM 4125 C CA . VAL A 1 2 ? -9.767 -2.012 -2.284 1.00 0.00 2 VAL A CA 15
ATOM 4126 C C . VAL A 1 2 ? -8.415 -2.157 -1.608 1.00 0.00 2 VAL A C 15
ATOM 4127 O O . VAL A 1 2 ? -8.160 -1.535 -0.572 1.00 0.00 2 VAL A O 15
ATOM 4140 N N . CYS A 1 3 ? -7.585 -2.981 -2.167 1.00 0.00 3 CYS A N 15
ATOM 4141 C CA . CYS A 1 3 ? -6.273 -3.221 -1.641 1.00 0.00 3 CYS A CA 15
ATOM 4142 C C . CYS A 1 3 ? -5.225 -2.716 -2.598 1.00 0.00 3 CYS A C 15
ATOM 4143 O O . CYS A 1 3 ? -5.205 -3.099 -3.774 1.00 0.00 3 CYS A O 15
ATOM 4150 N N . ARG A 1 4 ? -4.372 -1.854 -2.115 1.00 0.00 4 ARG A N 15
ATOM 4151 C CA . ARG A 1 4 ? -3.332 -1.271 -2.918 1.00 0.00 4 ARG A CA 15
ATOM 4152 C C . ARG A 1 4 ? -1.984 -1.551 -2.299 1.00 0.00 4 ARG A C 15
ATOM 4153 O O . ARG A 1 4 ? -1.742 -1.245 -1.124 1.00 0.00 4 ARG A O 15
ATOM 4187 N N . VAL A 1 6 ? 1.696 -0.795 -2.056 1.00 0.00 6 VAL A N 15
ATOM 4188 C CA . VAL A 1 6 ? 2.691 0.195 -2.292 1.00 0.00 6 VAL A CA 15
ATOM 4189 C C . VAL A 1 6 ? 4.057 -0.346 -1.895 1.00 0.00 6 VAL A C 15
ATOM 4190 O O . VAL A 1 6 ? 4.298 -0.689 -0.735 1.00 0.00 6 VAL A O 15
ATOM 4216 N N . ARG A 1 8 ? 7.447 0.589 -1.255 1.00 0.00 8 ARG A N 15
ATOM 4217 C CA . ARG A 1 8 ? 8.247 1.747 -0.998 1.00 0.00 8 ARG A CA 15
ATOM 4218 C C . ARG A 1 8 ? 9.637 1.350 -0.536 1.00 0.00 8 ARG A C 15
ATOM 4219 O O . ARG A 1 8 ? 9.887 1.136 0.659 1.00 0.00 8 ARG A O 15
ATOM 4240 N N . ARG A 1 9 ? 10.507 1.186 -1.520 1.00 0.00 9 ARG A N 15
ATOM 4241 C CA . ARG A 1 9 ? 11.905 0.836 -1.348 1.00 0.00 9 ARG A CA 15
ATOM 4242 C C . ARG A 1 9 ? 12.045 -0.488 -0.617 1.00 0.00 9 ARG A C 15
ATOM 4243 O O . ARG A 1 9 ? 12.489 -0.548 0.528 1.00 0.00 9 ARG A O 15
ATOM 4264 N N . GLY A 1 10 ? 11.589 -1.531 -1.263 1.00 0.00 10 GLY A N 15
ATOM 4265 C CA . GLY A 1 10 ? 11.692 -2.860 -0.713 1.00 0.00 10 GLY A CA 15
ATOM 4266 C C . GLY A 1 10 ? 10.529 -3.227 0.186 1.00 0.00 10 GLY A C 15
ATOM 4267 O O . GLY A 1 10 ? 10.178 -4.393 0.303 1.00 0.00 10 GLY A O 15
ATOM 4271 N N . VAL A 1 11 ? 9.927 -2.240 0.815 1.00 0.00 11 VAL A N 15
ATOM 4272 C CA . VAL A 1 11 ? 8.828 -2.472 1.726 1.00 0.00 11 VAL A CA 15
ATOM 4273 C C . VAL A 1 11 ? 7.522 -2.577 0.958 1.00 0.00 11 VAL A C 15
ATOM 4274 O O . VAL A 1 11 ? 6.996 -1.574 0.460 1.00 0.00 11 VAL A O 15
ATOM 4300 N N . ARG A 1 13 ? 4.003 -2.788 1.135 1.00 0.00 13 ARG A N 15
ATOM 4301 C CA . ARG A 1 13 ? 2.934 -2.493 2.060 1.00 0.00 13 ARG A CA 15
ATOM 4302 C C . ARG A 1 13 ? 1.588 -2.539 1.341 1.00 0.00 13 ARG A C 15
ATOM 4303 O O . ARG A 1 13 ? 1.302 -1.689 0.510 1.00 0.00 13 ARG A O 15
ATOM 4337 N N . VAL A 1 15 ? -2.179 -1.994 1.650 1.00 0.00 15 VAL A N 15
ATOM 4338 C CA . VAL A 1 15 ? -3.218 -1.395 2.456 1.00 0.00 15 VAL A CA 15
ATOM 4339 C C . VAL A 1 15 ? -4.575 -1.727 1.861 1.00 0.00 15 VAL A C 15
ATOM 4340 O O . VAL A 1 15 ? -4.699 -1.865 0.639 1.00 0.00 15 VAL A O 15
ATOM 4353 N N . CYS A 1 16 ? -5.557 -1.886 2.695 1.00 0.00 16 CYS A N 15
ATOM 4354 C CA . CYS A 1 16 ? -6.889 -2.224 2.245 1.00 0.00 16 CYS A CA 15
ATOM 4355 C C . CYS A 1 16 ? -7.919 -1.354 2.928 1.00 0.00 16 CYS A C 15
ATOM 4356 O O . CYS A 1 16 ? -7.840 -1.122 4.140 1.00 0.00 16 CYS A O 15
ATOM 4363 N N . ARG A 1 17 ? -8.842 -0.834 2.149 1.00 0.00 17 ARG A N 15
ATOM 4364 C CA . ARG A 1 17 ? -9.970 -0.075 2.653 1.00 0.00 17 ARG A CA 15
ATOM 4365 C C . ARG A 1 17 ? -11.055 -0.065 1.588 1.00 0.00 17 ARG A C 15
ATOM 4366 O O . ARG A 1 17 ? -10.744 0.035 0.385 1.00 0.00 17 ARG A O 15
ATOM 4387 N N . ARG A 1 18 ? -12.315 -0.249 2.011 1.00 0.00 18 ARG A N 15
ATOM 4388 C CA . ARG A 1 18 ? -13.494 -0.252 1.113 1.00 0.00 18 ARG A CA 15
ATOM 4389 C C . ARG A 1 18 ? -13.449 -1.498 0.186 1.00 0.00 18 ARG A C 15
ATOM 4390 O O . ARG A 1 18 ? -14.135 -1.582 -0.833 1.00 0.00 18 ARG A O 15
ATOM 4411 N N . GLY A 1 1 ? -12.414 -1.685 0.276 1.00 0.00 1 GLY A N 16
ATOM 4412 C CA . GLY A 1 1 ? -12.596 -2.931 -0.415 1.00 0.00 1 GLY A CA 16
ATOM 4413 C C . GLY A 1 1 ? -11.517 -3.163 -1.450 1.00 0.00 1 GLY A C 16
ATOM 4414 O O . GLY A 1 1 ? -11.496 -4.199 -2.110 1.00 0.00 1 GLY A O 16
ATOM 4418 N N . VAL A 1 2 ? -10.611 -2.214 -1.596 1.00 0.00 2 VAL A N 16
ATOM 4419 C CA . VAL A 1 2 ? -9.554 -2.339 -2.569 1.00 0.00 2 VAL A CA 16
ATOM 4420 C C . VAL A 1 2 ? -8.203 -2.391 -1.849 1.00 0.00 2 VAL A C 16
ATOM 4421 O O . VAL A 1 2 ? -8.001 -1.713 -0.839 1.00 0.00 2 VAL A O 16
ATOM 4434 N N . CYS A 1 3 ? -7.316 -3.214 -2.328 1.00 0.00 3 CYS A N 16
ATOM 4435 C CA . CYS A 1 3 ? -6.031 -3.371 -1.707 1.00 0.00 3 CYS A CA 16
ATOM 4436 C C . CYS A 1 3 ? -4.951 -2.698 -2.515 1.00 0.00 3 CYS A C 16
ATOM 4437 O O . CYS A 1 3 ? -4.906 -2.815 -3.742 1.00 0.00 3 CYS A O 16
ATOM 4444 N N . ARG A 1 4 ? -4.125 -1.949 -1.837 1.00 0.00 4 ARG A N 16
ATOM 4445 C CA . ARG A 1 4 ? -3.015 -1.275 -2.442 1.00 0.00 4 ARG A CA 16
ATOM 4446 C C . ARG A 1 4 ? -1.743 -1.823 -1.862 1.00 0.00 4 ARG A C 16
ATOM 4447 O O . ARG A 1 4 ? -1.517 -1.721 -0.651 1.00 0.00 4 ARG A O 16
ATOM 4481 N N . VAL A 1 6 ? 1.475 -1.000 -1.437 1.00 0.00 6 VAL A N 16
ATOM 4482 C CA . VAL A 1 6 ? 2.376 0.100 -1.497 1.00 0.00 6 VAL A CA 16
ATOM 4483 C C . VAL A 1 6 ? 3.767 -0.390 -1.329 1.00 0.00 6 VAL A C 16
ATOM 4484 O O . VAL A 1 6 ? 4.076 -1.147 -0.411 1.00 0.00 6 VAL A O 16
ATOM 4510 N N . ARG A 1 8 ? 7.284 0.948 -0.918 1.00 0.00 8 ARG A N 16
ATOM 4511 C CA . ARG A 1 8 ? 8.141 2.054 -0.584 1.00 0.00 8 ARG A CA 16
ATOM 4512 C C . ARG A 1 8 ? 9.578 1.624 -0.761 1.00 0.00 8 ARG A C 16
ATOM 4513 O O . ARG A 1 8 ? 10.320 1.459 0.215 1.00 0.00 8 ARG A O 16
ATOM 4534 N N . ARG A 1 9 ? 9.932 1.404 -2.025 1.00 0.00 9 ARG A N 16
ATOM 4535 C CA . ARG A 1 9 ? 11.245 0.940 -2.451 1.00 0.00 9 ARG A CA 16
ATOM 4536 C C . ARG A 1 9 ? 11.637 -0.347 -1.720 1.00 0.00 9 ARG A C 16
ATOM 4537 O O . ARG A 1 9 ? 12.470 -0.357 -0.823 1.00 0.00 9 ARG A O 16
ATOM 4558 N N . GLY A 1 10 ? 10.982 -1.421 -2.081 1.00 0.00 10 GLY A N 16
ATOM 4559 C CA . GLY A 1 10 ? 11.252 -2.698 -1.463 1.00 0.00 10 GLY A CA 16
ATOM 4560 C C . GLY A 1 10 ? 10.307 -3.008 -0.326 1.00 0.00 10 GLY A C 16
ATOM 4561 O O . GLY A 1 10 ? 9.907 -4.159 -0.142 1.00 0.00 10 GLY A O 16
ATOM 4565 N N . VAL A 1 11 ? 9.942 -1.995 0.433 1.00 0.00 11 VAL A N 16
ATOM 4566 C CA . VAL A 1 11 ? 9.050 -2.175 1.560 1.00 0.00 11 VAL A CA 16
ATOM 4567 C C . VAL A 1 11 ? 7.613 -2.220 1.057 1.00 0.00 11 VAL A C 16
ATOM 4568 O O . VAL A 1 11 ? 7.006 -1.178 0.785 1.00 0.00 11 VAL A O 16
ATOM 4594 N N . ARG A 1 13 ? 3.689 -3.176 1.490 1.00 0.00 13 ARG A N 16
ATOM 4595 C CA . ARG A 1 13 ? 2.651 -3.330 2.477 1.00 0.00 13 ARG A CA 16
ATOM 4596 C C . ARG A 1 13 ? 1.306 -3.304 1.770 1.00 0.00 13 ARG A C 16
ATOM 4597 O O . ARG A 1 13 ? 1.016 -2.373 1.026 1.00 0.00 13 ARG A O 16
ATOM 4631 N N . VAL A 1 15 ? -2.267 -2.665 1.951 1.00 0.00 15 VAL A N 16
ATOM 4632 C CA . VAL A 1 15 ? -3.287 -2.034 2.750 1.00 0.00 15 VAL A CA 16
ATOM 4633 C C . VAL A 1 15 ? -4.620 -2.090 2.016 1.00 0.00 15 VAL A C 16
ATOM 4634 O O . VAL A 1 15 ? -4.725 -1.681 0.854 1.00 0.00 15 VAL A O 16
ATOM 4647 N N . CYS A 1 16 ? -5.614 -2.642 2.653 1.00 0.00 16 CYS A N 16
ATOM 4648 C CA . CYS A 1 16 ? -6.908 -2.754 2.041 1.00 0.00 16 CYS A CA 16
ATOM 4649 C C . CYS A 1 16 ? -7.861 -1.750 2.639 1.00 0.00 16 CYS A C 16
ATOM 4650 O O . CYS A 1 16 ? -8.102 -1.737 3.852 1.00 0.00 16 CYS A O 16
ATOM 4657 N N . ARG A 1 17 ? -8.376 -0.897 1.802 1.00 0.00 17 ARG A N 16
ATOM 4658 C CA . ARG A 1 17 ? -9.256 0.159 2.215 1.00 0.00 17 ARG A CA 16
ATOM 4659 C C . ARG A 1 17 ? -10.323 0.322 1.156 1.00 0.00 17 ARG A C 16
ATOM 4660 O O . ARG A 1 17 ? -10.019 0.228 -0.025 1.00 0.00 17 ARG A O 16
ATOM 4681 N N . ARG A 1 18 ? -11.577 0.487 1.582 1.00 0.00 18 ARG A N 16
ATOM 4682 C CA . ARG A 1 18 ? -12.737 0.692 0.681 1.00 0.00 18 ARG A CA 16
ATOM 4683 C C . ARG A 1 18 ? -13.046 -0.601 -0.111 1.00 0.00 18 ARG A C 16
ATOM 4684 O O . ARG A 1 18 ? -13.850 -0.608 -1.046 1.00 0.00 18 ARG A O 16
ATOM 4705 N N . GLY A 1 1 ? -12.412 -1.504 0.607 1.00 0.00 1 GLY A N 17
ATOM 4706 C CA . GLY A 1 1 ? -12.562 -2.656 -0.229 1.00 0.00 1 GLY A CA 17
ATOM 4707 C C . GLY A 1 1 ? -11.380 -2.870 -1.158 1.00 0.00 1 GLY A C 17
ATOM 4708 O O . GLY A 1 1 ? -11.170 -3.987 -1.669 1.00 0.00 1 GLY A O 17
ATOM 4712 N N . VAL A 1 2 ? -10.576 -1.848 -1.360 1.00 0.00 2 VAL A N 17
ATOM 4713 C CA . VAL A 1 2 ? -9.496 -1.968 -2.297 1.00 0.00 2 VAL A CA 17
ATOM 4714 C C . VAL A 1 2 ? -8.167 -2.272 -1.606 1.00 0.00 2 VAL A C 17
ATOM 4715 O O . VAL A 1 2 ? -7.759 -1.577 -0.665 1.00 0.00 2 VAL A O 17
ATOM 4728 N N . CYS A 1 3 ? -7.542 -3.344 -2.026 1.00 0.00 3 CYS A N 17
ATOM 4729 C CA . CYS A 1 3 ? -6.249 -3.716 -1.531 1.00 0.00 3 CYS A CA 17
ATOM 4730 C C . CYS A 1 3 ? -5.205 -3.247 -2.515 1.00 0.00 3 CYS A C 17
ATOM 4731 O O . CYS A 1 3 ? -5.270 -3.564 -3.706 1.00 0.00 3 CYS A O 17
ATOM 4738 N N . ARG A 1 4 ? -4.293 -2.453 -2.042 1.00 0.00 4 ARG A N 17
ATOM 4739 C CA . ARG A 1 4 ? -3.255 -1.885 -2.858 1.00 0.00 4 ARG A CA 17
ATOM 4740 C C . ARG A 1 4 ? -1.909 -2.167 -2.233 1.00 0.00 4 ARG A C 17
ATOM 4741 O O . ARG A 1 4 ? -1.613 -1.695 -1.132 1.00 0.00 4 ARG A O 17
ATOM 4775 N N . VAL A 1 6 ? 1.598 -1.372 -2.453 1.00 0.00 6 VAL A N 17
ATOM 4776 C CA . VAL A 1 6 ? 2.532 -0.397 -2.961 1.00 0.00 6 VAL A CA 17
ATOM 4777 C C . VAL A 1 6 ? 3.914 -0.834 -2.535 1.00 0.00 6 VAL A C 17
ATOM 4778 O O . VAL A 1 6 ? 4.082 -1.375 -1.442 1.00 0.00 6 VAL A O 17
ATOM 4804 N N . ARG A 1 8 ? 7.005 0.493 -1.305 1.00 0.00 8 ARG A N 17
ATOM 4805 C CA . ARG A 1 8 ? 7.580 1.697 -0.761 1.00 0.00 8 ARG A CA 17
ATOM 4806 C C . ARG A 1 8 ? 8.813 1.348 0.036 1.00 0.00 8 ARG A C 17
ATOM 4807 O O . ARG A 1 8 ? 8.751 0.506 0.914 1.00 0.00 8 ARG A O 17
ATOM 4828 N N . ARG A 1 9 ? 9.938 1.967 -0.319 1.00 0.00 9 ARG A N 17
ATOM 4829 C CA . ARG A 1 9 ? 11.246 1.760 0.333 1.00 0.00 9 ARG A CA 17
ATOM 4830 C C . ARG A 1 9 ? 11.697 0.290 0.174 1.00 0.00 9 ARG A C 17
ATOM 4831 O O . ARG A 1 9 ? 12.371 -0.280 1.032 1.00 0.00 9 ARG A O 17
ATOM 4852 N N . GLY A 1 10 ? 11.281 -0.318 -0.922 1.00 0.00 10 GLY A N 17
ATOM 4853 C CA . GLY A 1 10 ? 11.647 -1.689 -1.214 1.00 0.00 10 GLY A CA 17
ATOM 4854 C C . GLY A 1 10 ? 10.944 -2.706 -0.323 1.00 0.00 10 GLY A C 17
ATOM 4855 O O . GLY A 1 10 ? 11.435 -3.825 -0.144 1.00 0.00 10 GLY A O 17
ATOM 4859 N N . VAL A 1 11 ? 9.826 -2.326 0.244 1.00 0.00 11 VAL A N 17
ATOM 4860 C CA . VAL A 1 11 ? 9.051 -3.223 1.064 1.00 0.00 11 VAL A CA 17
ATOM 4861 C C . VAL A 1 11 ? 7.570 -3.059 0.705 1.00 0.00 11 VAL A C 17
ATOM 4862 O O . VAL A 1 11 ? 7.124 -1.952 0.351 1.00 0.00 11 VAL A O 17
ATOM 4888 N N . ARG A 1 13 ? 3.746 -2.656 0.954 1.00 0.00 13 ARG A N 17
ATOM 4889 C CA . ARG A 1 13 ? 2.745 -2.027 1.764 1.00 0.00 13 ARG A CA 17
ATOM 4890 C C . ARG A 1 13 ? 1.397 -2.362 1.145 1.00 0.00 13 ARG A C 17
ATOM 4891 O O . ARG A 1 13 ? 0.936 -1.663 0.248 1.00 0.00 13 ARG A O 17
ATOM 4925 N N . VAL A 1 15 ? -2.245 -2.405 1.678 1.00 0.00 15 VAL A N 17
ATOM 4926 C CA . VAL A 1 15 ? -3.301 -1.909 2.509 1.00 0.00 15 VAL A CA 17
ATOM 4927 C C . VAL A 1 15 ? -4.639 -2.184 1.864 1.00 0.00 15 VAL A C 17
ATOM 4928 O O . VAL A 1 15 ? -4.781 -2.078 0.645 1.00 0.00 15 VAL A O 17
ATOM 4941 N N . CYS A 1 16 ? -5.580 -2.583 2.657 1.00 0.00 16 CYS A N 17
ATOM 4942 C CA . CYS A 1 16 ? -6.919 -2.823 2.206 1.00 0.00 16 CYS A CA 17
ATOM 4943 C C . CYS A 1 16 ? -7.817 -1.825 2.879 1.00 0.00 16 CYS A C 17
ATOM 4944 O O . CYS A 1 16 ? -7.965 -1.836 4.107 1.00 0.00 16 CYS A O 17
ATOM 4951 N N . ARG A 1 17 ? -8.368 -0.937 2.106 1.00 0.00 17 ARG A N 17
ATOM 4952 C CA . ARG A 1 17 ? -9.211 0.092 2.628 1.00 0.00 17 ARG A CA 17
ATOM 4953 C C . ARG A 1 17 ? -10.287 0.387 1.616 1.00 0.00 17 ARG A C 17
ATOM 4954 O O . ARG A 1 17 ? -10.009 0.429 0.416 1.00 0.00 17 ARG A O 17
ATOM 4975 N N . ARG A 1 18 ? -11.521 0.525 2.091 1.00 0.00 18 ARG A N 17
ATOM 4976 C CA . ARG A 1 18 ? -12.690 0.816 1.257 1.00 0.00 18 ARG A CA 17
ATOM 4977 C C . ARG A 1 18 ? -12.932 -0.348 0.268 1.00 0.00 18 ARG A C 17
ATOM 4978 O O . ARG A 1 18 ? -13.569 -0.196 -0.773 1.00 0.00 18 ARG A O 17
ATOM 4999 N N . GLY A 1 1 ? -12.271 -1.743 1.123 1.00 0.00 1 GLY A N 18
ATOM 5000 C CA . GLY A 1 1 ? -12.482 -3.009 0.463 1.00 0.00 1 GLY A CA 18
ATOM 5001 C C . GLY A 1 1 ? -11.535 -3.236 -0.701 1.00 0.00 1 GLY A C 18
ATOM 5002 O O . GLY A 1 1 ? -11.511 -4.326 -1.283 1.00 0.00 1 GLY A O 18
ATOM 5006 N N . VAL A 1 2 ? -10.737 -2.239 -1.038 1.00 0.00 2 VAL A N 18
ATOM 5007 C CA . VAL A 1 2 ? -9.787 -2.395 -2.121 1.00 0.00 2 VAL A CA 18
ATOM 5008 C C . VAL A 1 2 ? -8.381 -2.527 -1.543 1.00 0.00 2 VAL A C 18
ATOM 5009 O O . VAL A 1 2 ? -8.054 -1.896 -0.533 1.00 0.00 2 VAL A O 18
ATOM 5022 N N . CYS A 1 3 ? -7.587 -3.373 -2.131 1.00 0.00 3 CYS A N 18
ATOM 5023 C CA . CYS A 1 3 ? -6.246 -3.599 -1.672 1.00 0.00 3 CYS A CA 18
ATOM 5024 C C . CYS A 1 3 ? -5.249 -3.252 -2.749 1.00 0.00 3 CYS A C 18
ATOM 5025 O O . CYS A 1 3 ? -5.269 -3.821 -3.838 1.00 0.00 3 CYS A O 18
ATOM 5032 N N . ARG A 1 4 ? -4.408 -2.307 -2.458 1.00 0.00 4 ARG A N 18
ATOM 5033 C CA . ARG A 1 4 ? -3.366 -1.902 -3.358 1.00 0.00 4 ARG A CA 18
ATOM 5034 C C . ARG A 1 4 ? -2.029 -2.111 -2.668 1.00 0.00 4 ARG A C 18
ATOM 5035 O O . ARG A 1 4 ? -1.779 -1.559 -1.592 1.00 0.00 4 ARG A O 18
ATOM 5069 N N . VAL A 1 6 ? 1.563 -1.371 -2.598 1.00 0.00 6 VAL A N 18
ATOM 5070 C CA . VAL A 1 6 ? 2.568 -0.455 -3.077 1.00 0.00 6 VAL A CA 18
ATOM 5071 C C . VAL A 1 6 ? 3.932 -0.857 -2.554 1.00 0.00 6 VAL A C 18
ATOM 5072 O O . VAL A 1 6 ? 4.062 -1.331 -1.421 1.00 0.00 6 VAL A O 18
ATOM 5098 N N . ARG A 1 8 ? 7.132 0.604 -1.457 1.00 0.00 8 ARG A N 18
ATOM 5099 C CA . ARG A 1 8 ? 7.806 1.812 -1.064 1.00 0.00 8 ARG A CA 18
ATOM 5100 C C . ARG A 1 8 ? 8.659 1.496 0.130 1.00 0.00 8 ARG A C 18
ATOM 5101 O O . ARG A 1 8 ? 8.209 0.781 1.030 1.00 0.00 8 ARG A O 18
ATOM 5122 N N . ARG A 1 9 ? 9.888 2.000 0.110 1.00 0.00 9 ARG A N 18
ATOM 5123 C CA . ARG A 1 9 ? 10.910 1.753 1.128 1.00 0.00 9 ARG A CA 18
ATOM 5124 C C . ARG A 1 9 ? 11.406 0.297 0.995 1.00 0.00 9 ARG A C 18
ATOM 5125 O O . ARG A 1 9 ? 11.883 -0.334 1.939 1.00 0.00 9 ARG A O 18
ATOM 5146 N N . GLY A 1 10 ? 11.278 -0.210 -0.223 1.00 0.00 10 GLY A N 18
ATOM 5147 C CA . GLY A 1 10 ? 11.725 -1.536 -0.581 1.00 0.00 10 GLY A CA 18
ATOM 5148 C C . GLY A 1 10 ? 10.986 -2.633 0.130 1.00 0.00 10 GLY A C 18
ATOM 5149 O O . GLY A 1 10 ? 11.581 -3.646 0.505 1.00 0.00 10 GLY A O 18
ATOM 5153 N N . VAL A 1 11 ? 9.711 -2.440 0.332 1.00 0.00 11 VAL A N 18
ATOM 5154 C CA . VAL A 1 11 ? 8.883 -3.413 1.001 1.00 0.00 11 VAL A CA 18
ATOM 5155 C C . VAL A 1 11 ? 7.450 -3.258 0.495 1.00 0.00 11 VAL A C 18
ATOM 5156 O O . VAL A 1 11 ? 7.027 -2.142 0.137 1.00 0.00 11 VAL A O 18
ATOM 5182 N N . ARG A 1 13 ? 3.762 -2.899 0.823 1.00 0.00 13 ARG A N 18
ATOM 5183 C CA . ARG A 1 13 ? 2.779 -2.429 1.747 1.00 0.00 13 ARG A CA 18
ATOM 5184 C C . ARG A 1 13 ? 1.405 -2.599 1.113 1.00 0.00 13 ARG A C 18
ATOM 5185 O O . ARG A 1 13 ? 1.025 -1.844 0.211 1.00 0.00 13 ARG A O 18
ATOM 5219 N N . VAL A 1 15 ? -2.080 -1.991 1.166 1.00 0.00 15 VAL A N 18
ATOM 5220 C CA . VAL A 1 15 ? -3.025 -1.115 1.773 1.00 0.00 15 VAL A CA 18
ATOM 5221 C C . VAL A 1 15 ? -4.418 -1.546 1.380 1.00 0.00 15 VAL A C 18
ATOM 5222 O O . VAL A 1 15 ? -4.799 -1.465 0.206 1.00 0.00 15 VAL A O 18
ATOM 5235 N N . CYS A 1 16 ? -5.139 -2.055 2.329 1.00 0.00 16 CYS A N 18
ATOM 5236 C CA . CYS A 1 16 ? -6.512 -2.408 2.126 1.00 0.00 16 CYS A CA 18
ATOM 5237 C C . CYS A 1 16 ? -7.364 -1.368 2.801 1.00 0.00 16 CYS A C 18
ATOM 5238 O O . CYS A 1 16 ? -7.251 -1.142 4.017 1.00 0.00 16 CYS A O 18
ATOM 5245 N N . ARG A 1 17 ? -8.145 -0.679 2.017 1.00 0.00 17 ARG A N 18
ATOM 5246 C CA . ARG A 1 17 ? -8.985 0.365 2.503 1.00 0.00 17 ARG A CA 18
ATOM 5247 C C . ARG A 1 17 ? -10.234 0.392 1.663 1.00 0.00 17 ARG A C 18
ATOM 5248 O O . ARG A 1 17 ? -10.158 0.248 0.447 1.00 0.00 17 ARG A O 18
ATOM 5269 N N . ARG A 1 18 ? -11.382 0.497 2.317 1.00 0.00 18 ARG A N 18
ATOM 5270 C CA . ARG A 1 18 ? -12.696 0.603 1.660 1.00 0.00 18 ARG A CA 18
ATOM 5271 C C . ARG A 1 18 ? -13.051 -0.706 0.898 1.00 0.00 18 ARG A C 18
ATOM 5272 O O . ARG A 1 18 ? -14.049 -0.782 0.183 1.00 0.00 18 ARG A O 18
ATOM 5293 N N . GLY A 1 1 ? -12.394 -2.511 1.009 1.00 0.00 1 GLY A N 19
ATOM 5294 C CA . GLY A 1 1 ? -12.235 -3.655 0.148 1.00 0.00 1 GLY A CA 19
ATOM 5295 C C . GLY A 1 1 ? -11.284 -3.422 -1.014 1.00 0.00 1 GLY A C 19
ATOM 5296 O O . GLY A 1 1 ? -11.035 -4.339 -1.796 1.00 0.00 1 GLY A O 19
ATOM 5300 N N . VAL A 1 2 ? -10.761 -2.212 -1.161 1.00 0.00 2 VAL A N 19
ATOM 5301 C CA . VAL A 1 2 ? -9.804 -1.965 -2.219 1.00 0.00 2 VAL A CA 19
ATOM 5302 C C . VAL A 1 2 ? -8.404 -1.950 -1.645 1.00 0.00 2 VAL A C 19
ATOM 5303 O O . VAL A 1 2 ? -8.141 -1.314 -0.605 1.00 0.00 2 VAL A O 19
ATOM 5316 N N . CYS A 1 3 ? -7.523 -2.653 -2.280 1.00 0.00 3 CYS A N 19
ATOM 5317 C CA . CYS A 1 3 ? -6.178 -2.787 -1.796 1.00 0.00 3 CYS A CA 19
ATOM 5318 C C . CYS A 1 3 ? -5.177 -2.211 -2.769 1.00 0.00 3 CYS A C 19
ATOM 5319 O O . CYS A 1 3 ? -5.349 -2.298 -3.993 1.00 0.00 3 CYS A O 19
ATOM 5326 N N . ARG A 1 4 ? -4.187 -1.566 -2.224 1.00 0.00 4 ARG A N 19
ATOM 5327 C CA . ARG A 1 4 ? -3.082 -1.066 -2.973 1.00 0.00 4 ARG A CA 19
ATOM 5328 C C . ARG A 1 4 ? -1.826 -1.665 -2.428 1.00 0.00 4 ARG A C 19
ATOM 5329 O O . ARG A 1 4 ? -1.440 -1.395 -1.290 1.00 0.00 4 ARG A O 19
ATOM 5363 N N . VAL A 1 6 ? 1.795 -1.623 -2.591 1.00 0.00 6 VAL A N 19
ATOM 5364 C CA . VAL A 1 6 ? 2.833 -0.745 -2.998 1.00 0.00 6 VAL A CA 19
ATOM 5365 C C . VAL A 1 6 ? 4.136 -1.119 -2.373 1.00 0.00 6 VAL A C 19
ATOM 5366 O O . VAL A 1 6 ? 4.233 -1.363 -1.171 1.00 0.00 6 VAL A O 19
ATOM 5392 N N . ARG A 1 8 ? 7.309 0.310 -1.494 1.00 0.00 8 ARG A N 19
ATOM 5393 C CA . ARG A 1 8 ? 7.911 1.587 -1.260 1.00 0.00 8 ARG A CA 19
ATOM 5394 C C . ARG A 1 8 ? 9.046 1.409 -0.293 1.00 0.00 8 ARG A C 19
ATOM 5395 O O . ARG A 1 8 ? 8.857 0.855 0.791 1.00 0.00 8 ARG A O 19
ATOM 5416 N N . ARG A 1 9 ? 10.232 1.813 -0.718 1.00 0.00 9 ARG A N 19
ATOM 5417 C CA . ARG A 1 9 ? 11.464 1.700 0.066 1.00 0.00 9 ARG A CA 19
ATOM 5418 C C . ARG A 1 9 ? 11.762 0.211 0.350 1.00 0.00 9 ARG A C 19
ATOM 5419 O O . ARG A 1 9 ? 12.291 -0.167 1.397 1.00 0.00 9 ARG A O 19
ATOM 5440 N N . GLY A 1 10 ? 11.366 -0.626 -0.593 1.00 0.00 10 GLY A N 19
ATOM 5441 C CA . GLY A 1 10 ? 11.568 -2.054 -0.491 1.00 0.00 10 GLY A CA 19
ATOM 5442 C C . GLY A 1 10 ? 10.422 -2.755 0.216 1.00 0.00 10 GLY A C 19
ATOM 5443 O O . GLY A 1 10 ? 10.252 -3.965 0.093 1.00 0.00 10 GLY A O 19
ATOM 5447 N N . VAL A 1 11 ? 9.621 -2.002 0.917 1.00 0.00 11 VAL A N 19
ATOM 5448 C CA . VAL A 1 11 ? 8.547 -2.560 1.699 1.00 0.00 11 VAL A CA 19
ATOM 5449 C C . VAL A 1 11 ? 7.319 -2.770 0.831 1.00 0.00 11 VAL A C 19
ATOM 5450 O O . VAL A 1 11 ? 6.759 -1.813 0.303 1.00 0.00 11 VAL A O 19
ATOM 5476 N N . ARG A 1 13 ? 3.937 -3.148 0.920 1.00 0.00 13 ARG A N 19
ATOM 5477 C CA . ARG A 1 13 ? 2.878 -2.869 1.844 1.00 0.00 13 ARG A CA 19
ATOM 5478 C C . ARG A 1 13 ? 1.540 -2.852 1.111 1.00 0.00 13 ARG A C 19
ATOM 5479 O O . ARG A 1 13 ? 1.374 -2.138 0.117 1.00 0.00 13 ARG A O 19
ATOM 5513 N N . VAL A 1 15 ? -2.088 -1.827 1.411 1.00 0.00 15 VAL A N 19
ATOM 5514 C CA . VAL A 1 15 ? -3.022 -1.002 2.148 1.00 0.00 15 VAL A CA 19
ATOM 5515 C C . VAL A 1 15 ? -4.432 -1.249 1.625 1.00 0.00 15 VAL A C 19
ATOM 5516 O O . VAL A 1 15 ? -4.710 -1.025 0.439 1.00 0.00 15 VAL A O 19
ATOM 5529 N N . CYS A 1 16 ? -5.301 -1.715 2.478 1.00 0.00 16 CYS A N 19
ATOM 5530 C CA . CYS A 1 16 ? -6.661 -2.019 2.094 1.00 0.00 16 CYS A CA 19
ATOM 5531 C C . CYS A 1 16 ? -7.639 -1.132 2.837 1.00 0.00 16 CYS A C 19
ATOM 5532 O O . CYS A 1 16 ? -7.472 -0.879 4.033 1.00 0.00 16 CYS A O 19
ATOM 5539 N N . ARG A 1 17 ? -8.618 -0.626 2.124 1.00 0.00 17 ARG A N 19
ATOM 5540 C CA . ARG A 1 17 ? -9.680 0.154 2.707 1.00 0.00 17 ARG A CA 19
ATOM 5541 C C . ARG A 1 17 ? -10.901 0.031 1.820 1.00 0.00 17 ARG A C 19
ATOM 5542 O O . ARG A 1 17 ? -10.776 0.087 0.604 1.00 0.00 17 ARG A O 19
ATOM 5563 N N . ARG A 1 18 ? -12.044 -0.237 2.419 1.00 0.00 18 ARG A N 19
ATOM 5564 C CA . ARG A 1 18 ? -13.331 -0.386 1.714 1.00 0.00 18 ARG A CA 19
ATOM 5565 C C . ARG A 1 18 ? -13.246 -1.559 0.706 1.00 0.00 18 ARG A C 19
ATOM 5566 O O . ARG A 1 18 ? -13.904 -1.574 -0.335 1.00 0.00 18 ARG A O 19
ATOM 5587 N N . GLY A 1 1 ? -11.206 -0.218 1.334 1.00 0.00 1 GLY A N 20
ATOM 5588 C CA . GLY A 1 1 ? -11.605 -1.587 1.216 1.00 0.00 1 GLY A CA 20
ATOM 5589 C C . GLY A 1 1 ? -10.753 -2.387 0.244 1.00 0.00 1 GLY A C 20
ATOM 5590 O O . GLY A 1 1 ? -10.737 -3.618 0.306 1.00 0.00 1 GLY A O 20
ATOM 5594 N N . VAL A 1 2 ? -10.014 -1.722 -0.629 1.00 0.00 2 VAL A N 20
ATOM 5595 C CA . VAL A 1 2 ? -9.263 -2.454 -1.631 1.00 0.00 2 VAL A CA 20
ATOM 5596 C C . VAL A 1 2 ? -7.798 -2.646 -1.256 1.00 0.00 2 VAL A C 20
ATOM 5597 O O . VAL A 1 2 ? -7.065 -1.680 -1.024 1.00 0.00 2 VAL A O 20
ATOM 5610 N N . CYS A 1 3 ? -7.399 -3.893 -1.140 1.00 0.00 3 CYS A N 20
ATOM 5611 C CA . CYS A 1 3 ? -6.025 -4.238 -0.832 1.00 0.00 3 CYS A CA 20
ATOM 5612 C C . CYS A 1 3 ? -5.142 -4.168 -2.045 1.00 0.00 3 CYS A C 20
ATOM 5613 O O . CYS A 1 3 ? -5.191 -5.035 -2.931 1.00 0.00 3 CYS A O 20
ATOM 5620 N N . ARG A 1 4 ? -4.344 -3.132 -2.089 1.00 0.00 4 ARG A N 20
ATOM 5621 C CA . ARG A 1 4 ? -3.418 -2.921 -3.154 1.00 0.00 4 ARG A CA 20
ATOM 5622 C C . ARG A 1 4 ? -2.034 -3.255 -2.686 1.00 0.00 4 ARG A C 20
ATOM 5623 O O . ARG A 1 4 ? -1.659 -2.926 -1.560 1.00 0.00 4 ARG A O 20
ATOM 5657 N N . VAL A 1 6 ? 1.266 -2.279 -2.811 1.00 0.00 6 VAL A N 20
ATOM 5658 C CA . VAL A 1 6 ? 2.039 -1.109 -3.141 1.00 0.00 6 VAL A CA 20
ATOM 5659 C C . VAL A 1 6 ? 3.398 -1.154 -2.499 1.00 0.00 6 VAL A C 20
ATOM 5660 O O . VAL A 1 6 ? 3.572 -1.682 -1.400 1.00 0.00 6 VAL A O 20
ATOM 5686 N N . ARG A 1 8 ? 5.953 0.721 -0.741 1.00 0.00 8 ARG A N 20
ATOM 5687 C CA . ARG A 1 8 ? 6.154 1.886 0.062 1.00 0.00 8 ARG A CA 20
ATOM 5688 C C . ARG A 1 8 ? 7.352 1.634 0.952 1.00 0.00 8 ARG A C 20
ATOM 5689 O O . ARG A 1 8 ? 7.480 0.549 1.504 1.00 0.00 8 ARG A O 20
ATOM 5710 N N . ARG A 1 9 ? 8.264 2.594 1.019 1.00 0.00 9 ARG A N 20
ATOM 5711 C CA . ARG A 1 9 ? 9.488 2.492 1.838 1.00 0.00 9 ARG A CA 20
ATOM 5712 C C . ARG A 1 9 ? 10.326 1.268 1.373 1.00 0.00 9 ARG A C 20
ATOM 5713 O O . ARG A 1 9 ? 11.027 0.616 2.152 1.00 0.00 9 ARG A O 20
ATOM 5734 N N . GLY A 1 10 ? 10.205 0.948 0.087 1.00 0.00 10 GLY A N 20
ATOM 5735 C CA . GLY A 1 10 ? 10.914 -0.181 -0.485 1.00 0.00 10 GLY A CA 20
ATOM 5736 C C . GLY A 1 10 ? 10.288 -1.516 -0.112 1.00 0.00 10 GLY A C 20
ATOM 5737 O O . GLY A 1 10 ? 10.843 -2.580 -0.410 1.00 0.00 10 GLY A O 20
ATOM 5741 N N . VAL A 1 11 ? 9.153 -1.458 0.548 1.00 0.00 11 VAL A N 20
ATOM 5742 C CA . VAL A 1 11 ? 8.439 -2.619 1.005 1.00 0.00 11 VAL A CA 20
ATOM 5743 C C . VAL A 1 11 ? 7.190 -2.803 0.168 1.00 0.00 11 VAL A C 20
ATOM 5744 O O . VAL A 1 11 ? 6.339 -1.906 0.106 1.00 0.00 11 VAL A O 20
ATOM 5770 N N . ARG A 1 13 ? 3.965 -3.927 0.168 1.00 0.00 13 ARG A N 20
ATOM 5771 C CA . ARG A 1 13 ? 3.033 -4.228 1.232 1.00 0.00 13 ARG A CA 20
ATOM 5772 C C . ARG A 1 13 ? 1.609 -4.085 0.689 1.00 0.00 13 ARG A C 20
ATOM 5773 O O . ARG A 1 13 ? 1.295 -3.124 -0.017 1.00 0.00 13 ARG A O 20
ATOM 5807 N N . VAL A 1 15 ? -2.051 -3.222 1.200 1.00 0.00 15 VAL A N 20
ATOM 5808 C CA . VAL A 1 15 ? -2.861 -2.438 2.117 1.00 0.00 15 VAL A CA 20
ATOM 5809 C C . VAL A 1 15 ? -4.273 -2.227 1.580 1.00 0.00 15 VAL A C 20
ATOM 5810 O O . VAL A 1 15 ? -4.456 -1.922 0.401 1.00 0.00 15 VAL A O 20
ATOM 5823 N N . CYS A 1 16 ? -5.256 -2.422 2.435 1.00 0.00 16 CYS A N 20
ATOM 5824 C CA . CYS A 1 16 ? -6.642 -2.186 2.083 1.00 0.00 16 CYS A CA 20
ATOM 5825 C C . CYS A 1 16 ? -7.008 -0.763 2.373 1.00 0.00 16 CYS A C 20
ATOM 5826 O O . CYS A 1 16 ? -7.135 -0.358 3.534 1.00 0.00 16 CYS A O 20
ATOM 5833 N N . ARG A 1 17 ? -7.130 -0.005 1.333 1.00 0.00 17 ARG A N 20
ATOM 5834 C CA . ARG A 1 17 ? -7.533 1.361 1.424 1.00 0.00 17 ARG A CA 20
ATOM 5835 C C . ARG A 1 17 ? -8.834 1.500 0.686 1.00 0.00 17 ARG A C 20
ATOM 5836 O O . ARG A 1 17 ? -8.957 1.029 -0.441 1.00 0.00 17 ARG A O 20
ATOM 5857 N N . ARG A 1 18 ? -9.836 2.017 1.377 1.00 0.00 18 ARG A N 20
ATOM 5858 C CA . ARG A 1 18 ? -11.207 2.147 0.861 1.00 0.00 18 ARG A CA 20
ATOM 5859 C C . ARG A 1 18 ? -11.777 0.730 0.620 1.00 0.00 18 ARG A C 20
ATOM 5860 O O . ARG A 1 18 ? -12.682 0.506 -0.187 1.00 0.00 18 ARG A O 20
#

Secondary structure (DSSP, 8-state):
-EE---TT---EE-